Protein AF-A0A1Z5JWG6-F1 (afdb_monomer)

pLDDT: mean 73.1, std 19.39, range [31.33, 93.94]

Organism: Fistulifera solaris (NCBI:txid1519565)

Radius of gyration: 21.7 Å; Cα contacts (8 Å, |Δi|>4): 160; chains: 1; bounding box: 60×35×70 Å

Mean predicted aligned error: 13.56 Å

Solvent-accessible surface area (backbone atoms only — not comparable to full-atom values): 10506 Å² total; per-residue (Å²): 142,74,84,69,61,66,58,52,56,52,48,54,54,50,50,56,56,52,70,72,65,72,78,81,81,77,85,81,80,89,82,82,93,70,91,79,71,72,67,63,66,58,49,54,52,52,50,54,51,52,50,45,50,50,48,14,51,53,57,28,52,52,35,50,50,53,28,51,50,42,39,51,49,24,52,50,46,28,71,69,43,78,43,83,84,45,49,61,55,38,52,66,23,53,53,42,28,45,44,26,56,72,49,18,28,61,24,22,58,56,77,40,72,73,45,23,46,52,13,36,52,48,44,25,52,46,18,48,53,48,26,51,54,23,51,53,59,64,67,40,93,75,64,86,40,75,56,67,61,37,51,51,50,26,53,52,21,49,51,47,26,54,52,35,48,43,56,33,44,77,72,63,71,40,81,74,86,76,73,82,80,76,80,71,82,85,129

Secondary structure (DSSP, 8-state):
--TTHHHHHHHHHHHHHHHHT--PPPPPPP------S-HHHHHHHHHHHHHHHHHHHHHHHHHHHHHHHHHHHHHHHHHHS-STTTGGGHHHHHHHHIIIIIIIHHHHTSS-HHHHHHHHHHHHHHHHHHHHHHHHHHH-S--SS-HHHHHHHHHHHHHHHHHHHHHHHHTTSSPPPPPP---PPP-

Foldseek 3Di:
DPPPPVVVVVVVVVVLVVVVPPPDDDDDDDDDDDDDDPPPVVVVVVVLLVVLQVQLVVLLSLLQVLLCLQQVLLVVLCVLPPDPVSNVSNVLSVVSNCLSPVPLNCQSNVSDPVSNLVSLVSQLVSLVVQLVVLVVQLPDPDRSGDNVSSVVSNVSSVVSNVSSVCCCDVSVVDDDPDDPDPPDDDD

Nearest PDB structures (foldseek):
  4etr-assembly1_A  TM=4.064E-01  e=8.593E-01  Pseudomonas aeruginosa PAO1

Structure (mmCIF, N/CA/C/O backbone):
data_AF-A0A1Z5JWG6-F1
#
_entry.id   AF-A0A1Z5JWG6-F1
#
loop_
_atom_site.group_PDB
_atom_site.id
_atom_site.type_symbol
_atom_site.label_atom_id
_atom_site.label_alt_id
_atom_site.label_comp_id
_atom_site.label_asym_id
_atom_site.label_entity_id
_atom_site.label_seq_id
_atom_site.pdbx_PDB_ins_code
_atom_site.Cartn_x
_atom_site.Cartn_y
_atom_site.Cartn_z
_atom_site.occupancy
_atom_site.B_iso_or_equiv
_atom_site.auth_seq_id
_atom_site.auth_comp_id
_atom_site.auth_asym_id
_atom_site.auth_atom_id
_atom_site.pdbx_PDB_model_num
ATOM 1 N N . MET A 1 1 ? -6.276 19.813 28.507 1.00 41.97 1 MET A N 1
ATOM 2 C CA . MET A 1 1 ? -5.413 18.712 28.018 1.00 41.97 1 MET A CA 1
ATOM 3 C C . MET A 1 1 ? -5.282 18.669 26.479 1.00 41.97 1 MET A C 1
ATOM 5 O O . MET A 1 1 ? -4.999 17.616 25.936 1.00 41.97 1 MET A O 1
ATOM 9 N N . VAL A 1 2 ? -5.440 19.795 25.758 1.00 36.28 2 VAL A N 1
ATOM 10 C CA . VAL A 1 2 ? -5.550 19.822 24.273 1.00 36.28 2 VAL A CA 1
ATOM 11 C C . VAL A 1 2 ? -4.318 20.440 23.577 1.00 36.28 2 VAL A C 1
ATOM 13 O O . VAL A 1 2 ? -4.146 20.299 22.375 1.00 36.28 2 VAL A O 1
ATOM 16 N N . LYS A 1 3 ? -3.398 21.077 24.318 1.00 31.33 3 LYS A N 1
ATOM 17 C CA . LYS A 1 3 ? -2.262 21.826 23.739 1.00 31.33 3 LYS A CA 1
ATOM 18 C C . LYS A 1 3 ? -1.046 20.987 23.309 1.00 31.33 3 LYS A C 1
ATOM 20 O O . LYS A 1 3 ? -0.206 21.515 22.594 1.00 31.33 3 LYS A O 1
ATOM 25 N N . ASN A 1 4 ? -0.957 19.709 23.688 1.00 36.81 4 ASN A N 1
ATOM 26 C CA . ASN A 1 4 ? 0.226 18.876 23.401 1.00 36.81 4 ASN A CA 1
ATOM 27 C C . ASN A 1 4 ? 0.077 17.970 22.162 1.00 36.81 4 ASN A C 1
ATOM 29 O O . ASN A 1 4 ? 1.051 17.352 21.744 1.00 36.81 4 ASN A O 1
ATOM 33 N N . TYR A 1 5 ? -1.116 17.888 21.564 1.00 38.22 5 TYR A N 1
ATOM 34 C CA . TYR A 1 5 ? -1.401 16.957 20.463 1.00 38.22 5 TYR A CA 1
ATOM 35 C C . TYR A 1 5 ? -0.945 17.477 19.093 1.00 38.22 5 TYR A C 1
ATOM 37 O O . TYR A 1 5 ? -0.465 16.708 18.265 1.00 38.22 5 TYR A O 1
ATOM 45 N N . THR A 1 6 ? -1.023 18.787 18.861 1.00 38.44 6 THR A N 1
ATOM 46 C CA . THR A 1 6 ? -0.663 19.399 17.572 1.00 38.44 6 THR A CA 1
ATOM 47 C C . THR A 1 6 ? 0.847 19.380 17.320 1.00 38.44 6 THR A C 1
ATOM 49 O O . THR A 1 6 ? 1.291 19.236 16.183 1.00 38.44 6 THR A O 1
ATOM 52 N N . THR A 1 7 ? 1.648 19.464 18.385 1.00 36.06 7 THR A N 1
ATOM 53 C CA . THR A 1 7 ? 3.116 19.496 18.309 1.00 36.06 7 THR A CA 1
ATOM 54 C C . THR A 1 7 ? 3.704 18.142 17.907 1.00 36.06 7 THR A C 1
ATOM 56 O O . THR A 1 7 ? 4.677 18.094 17.161 1.00 36.06 7 THR A O 1
ATOM 59 N N . SER A 1 8 ? 3.083 17.037 18.335 1.00 43.72 8 SER A N 1
ATOM 60 C CA . SER A 1 8 ? 3.569 15.681 18.050 1.00 43.72 8 SER A CA 1
ATOM 61 C C . SER A 1 8 ? 3.318 15.266 16.594 1.00 43.72 8 SER A C 1
ATOM 63 O O . SER A 1 8 ? 4.195 14.682 15.962 1.00 43.72 8 SER A O 1
ATOM 65 N N . VAL A 1 9 ? 2.180 15.664 16.012 1.00 43.75 9 VAL A N 1
ATOM 66 C CA . VAL A 1 9 ? 1.874 15.422 14.589 1.00 43.75 9 VAL A CA 1
ATOM 67 C C . VAL A 1 9 ? 2.801 16.236 13.679 1.00 43.75 9 VAL A C 1
ATOM 69 O O . VAL A 1 9 ? 3.338 15.702 12.711 1.00 43.75 9 VAL A O 1
ATOM 72 N N . ALA A 1 10 ? 3.067 17.500 14.026 1.00 37.16 10 ALA A N 1
ATOM 73 C CA . ALA A 1 10 ? 4.014 18.340 13.293 1.00 37.16 10 ALA A CA 1
ATOM 74 C C . ALA A 1 10 ? 5.462 17.820 13.383 1.00 37.16 10 ALA A C 1
ATOM 76 O O . ALA A 1 10 ? 6.198 17.895 12.402 1.00 37.16 10 ALA A O 1
ATOM 77 N N . GLN A 1 11 ? 5.867 17.240 14.521 1.00 37.34 11 GLN A N 1
ATOM 78 C CA . GLN A 1 11 ? 7.184 16.611 14.675 1.00 37.34 11 GLN A CA 1
ATOM 79 C C . GLN A 1 11 ? 7.322 15.312 13.873 1.00 37.34 11 GLN A C 1
ATOM 81 O O . GLN A 1 11 ? 8.377 15.091 13.288 1.00 37.34 11 GLN A O 1
ATOM 86 N N . CYS A 1 12 ? 6.275 14.486 13.772 1.00 39.34 12 CYS A N 1
ATOM 87 C CA . CYS A 1 12 ? 6.305 13.281 12.936 1.00 39.34 12 CYS A CA 1
ATOM 88 C C . CYS A 1 12 ? 6.352 13.612 11.436 1.00 39.34 12 CYS A C 1
ATOM 90 O O . CYS A 1 12 ? 7.112 12.988 10.699 1.00 39.34 12 CYS A O 1
ATOM 92 N N . ILE A 1 13 ? 5.607 14.630 10.988 1.00 46.31 13 ILE A N 1
ATOM 93 C CA . ILE A 1 13 ? 5.661 15.124 9.600 1.00 46.31 13 ILE A CA 1
ATOM 94 C C . ILE A 1 13 ? 7.021 15.779 9.311 1.00 46.31 13 ILE A C 1
ATOM 96 O O . ILE A 1 13 ? 7.615 15.536 8.262 1.00 46.31 13 ILE A O 1
ATOM 100 N N . GLY A 1 14 ? 7.557 16.554 10.259 1.00 35.25 14 GLY A N 1
ATOM 101 C CA . GLY A 1 14 ? 8.893 17.148 10.164 1.00 35.25 14 GLY A CA 1
ATOM 102 C C . GLY A 1 14 ? 10.014 16.105 10.114 1.00 35.25 14 GLY A C 1
ATOM 103 O O . GLY A 1 14 ? 10.971 16.277 9.366 1.00 35.25 14 GLY A O 1
ATOM 104 N N . PHE A 1 15 ? 9.877 14.993 10.841 1.00 40.38 15 PHE A N 1
ATOM 105 C CA . PHE A 1 15 ? 10.819 13.872 10.788 1.00 40.38 15 PHE A CA 1
ATOM 106 C C . PHE A 1 15 ? 10.720 13.093 9.466 1.00 40.38 15 PHE A C 1
ATOM 108 O O . PHE A 1 15 ? 11.748 12.701 8.914 1.00 40.38 15 PHE A O 1
ATOM 115 N N . LEU A 1 16 ? 9.511 12.948 8.906 1.00 40.38 16 LEU A N 1
ATOM 116 C CA . LEU A 1 16 ? 9.302 12.388 7.564 1.00 40.38 16 LEU A CA 1
ATOM 117 C C . LEU A 1 16 ? 9.963 13.253 6.474 1.00 40.38 16 LEU A C 1
ATOM 119 O O . LEU A 1 16 ? 10.623 12.720 5.589 1.00 40.38 16 LEU A O 1
ATOM 123 N N . LEU A 1 17 ? 9.848 14.582 6.567 1.00 38.50 17 LEU A N 1
ATOM 124 C CA . LEU A 1 17 ? 10.500 15.528 5.646 1.00 38.50 17 LEU A CA 1
ATOM 125 C C . LEU A 1 17 ? 12.031 15.566 5.811 1.00 38.50 17 LEU A C 1
ATOM 127 O O . LEU A 1 17 ? 12.760 15.754 4.834 1.00 38.50 17 LEU A O 1
ATOM 131 N N . PHE A 1 18 ? 12.535 15.357 7.031 1.00 33.38 18 PHE A N 1
ATOM 132 C CA . PHE A 1 18 ? 13.971 15.306 7.317 1.00 33.38 18 PHE A CA 1
ATOM 133 C C . PHE A 1 18 ? 14.639 14.031 6.775 1.00 33.38 18 PHE A C 1
ATOM 135 O O . PHE A 1 18 ? 15.738 14.105 6.227 1.00 33.38 18 PHE A O 1
ATOM 142 N N . LEU A 1 19 ? 13.967 12.875 6.842 1.00 36.12 19 LEU A N 1
ATOM 143 C CA . LEU A 1 19 ? 14.469 11.617 6.265 1.00 36.12 19 LEU A CA 1
ATOM 144 C C . LEU A 1 19 ? 14.577 11.663 4.731 1.00 36.12 19 LEU A C 1
ATOM 146 O O . LEU A 1 19 ? 15.493 11.065 4.174 1.00 36.12 19 LEU A O 1
ATOM 150 N N . VAL A 1 20 ? 13.719 12.438 4.058 1.00 44.25 20 VAL A N 1
ATOM 151 C CA . VAL A 1 20 ? 13.752 12.637 2.595 1.00 44.25 20 VAL A CA 1
ATOM 152 C C . VAL A 1 20 ? 14.920 13.539 2.145 1.00 44.25 20 VAL A C 1
ATOM 154 O O . VAL A 1 20 ? 15.349 13.462 0.998 1.00 44.25 20 VAL A O 1
ATOM 157 N N . SER A 1 21 ? 15.501 14.355 3.036 1.00 33.59 21 SER A N 1
ATOM 158 C CA . SER A 1 21 ? 16.467 15.409 2.659 1.00 33.59 21 SER A CA 1
ATOM 159 C C . SER A 1 21 ? 17.957 15.046 2.796 1.00 33.59 21 SER A C 1
ATOM 161 O O . SER A 1 21 ? 18.804 15.884 2.499 1.00 33.59 21 SER A O 1
ATOM 163 N N . THR A 1 22 ? 18.335 13.840 3.243 1.00 34.19 22 THR A N 1
ATOM 164 C CA . THR A 1 22 ? 19.744 13.540 3.610 1.00 34.19 22 THR A CA 1
ATOM 165 C C . THR A 1 22 ? 20.573 12.778 2.569 1.00 34.19 22 THR A C 1
ATOM 167 O O . THR A 1 22 ? 21.639 12.259 2.897 1.00 34.19 22 THR A O 1
ATOM 170 N N . HIS A 1 23 ? 20.177 12.731 1.295 1.00 37.59 23 HIS A N 1
ATOM 171 C CA . HIS A 1 23 ? 21.051 12.215 0.228 1.00 37.59 23 HIS A CA 1
ATOM 172 C C . HIS A 1 23 ? 21.585 13.353 -0.643 1.00 37.59 23 HIS A C 1
ATOM 174 O O . HIS A 1 23 ? 21.128 13.610 -1.753 1.00 37.59 23 HIS A O 1
ATOM 180 N N . SER A 1 24 ? 22.578 14.054 -0.088 1.00 35.75 24 SER A N 1
ATOM 181 C CA . SER A 1 24 ? 23.366 15.075 -0.775 1.00 35.75 24 SER A CA 1
ATOM 182 C C . SER A 1 24 ? 24.048 14.497 -2.015 1.00 35.75 24 SER A C 1
ATOM 184 O O . SER A 1 24 ? 24.915 13.627 -1.934 1.00 35.75 24 SER A O 1
ATOM 186 N N . PHE A 1 25 ? 23.657 15.028 -3.167 1.00 37.91 25 PHE A N 1
ATOM 187 C CA . PHE A 1 25 ? 24.220 14.752 -4.480 1.00 37.91 25 PHE A CA 1
ATOM 188 C C . PHE A 1 25 ? 25.633 15.353 -4.580 1.00 37.91 25 PHE A C 1
ATOM 190 O O . PHE A 1 25 ? 25.810 16.563 -4.434 1.00 37.91 25 PHE A O 1
ATOM 197 N N . ALA A 1 26 ? 26.649 14.528 -4.834 1.00 32.12 26 ALA A N 1
ATOM 198 C CA . ALA A 1 26 ? 27.986 15.006 -5.186 1.00 32.12 26 ALA A CA 1
ATOM 199 C C . ALA A 1 26 ? 28.089 15.149 -6.720 1.00 32.12 26 ALA A C 1
ATOM 201 O O . ALA A 1 26 ? 27.876 14.159 -7.426 1.00 32.12 26 ALA A O 1
ATOM 202 N N . PRO A 1 27 ? 28.427 16.328 -7.277 1.00 38.41 27 PRO A N 1
ATOM 203 C CA . PRO A 1 27 ? 28.597 16.477 -8.719 1.00 38.41 27 PRO A CA 1
ATOM 204 C C . PRO A 1 27 ? 29.901 15.799 -9.175 1.00 38.41 27 PRO A C 1
ATOM 206 O O . PRO A 1 27 ? 30.994 16.194 -8.767 1.00 38.41 27 PRO A O 1
ATOM 209 N N . ARG A 1 28 ? 29.810 14.777 -10.040 1.00 39.44 28 ARG A N 1
ATOM 210 C CA . ARG A 1 28 ? 30.987 14.211 -10.727 1.00 39.44 28 ARG A CA 1
ATOM 211 C C . ARG A 1 28 ? 31.473 15.191 -11.800 1.00 39.44 28 ARG A C 1
ATOM 213 O O . ARG A 1 28 ? 30.714 15.576 -12.685 1.00 39.44 28 ARG A O 1
ATOM 220 N N . GLN A 1 29 ? 32.745 15.579 -11.710 1.00 39.88 29 GLN A N 1
ATOM 221 C CA . GLN A 1 29 ? 33.432 16.419 -12.694 1.00 39.88 29 GLN A CA 1
ATOM 222 C C . GLN A 1 29 ? 33.559 15.728 -14.067 1.00 39.88 29 GLN A C 1
ATOM 224 O O . GLN A 1 29 ? 33.632 14.497 -14.127 1.00 39.88 29 GLN A O 1
ATOM 229 N N . PRO A 1 30 ? 33.644 16.494 -15.172 1.00 56.03 30 PRO A N 1
ATOM 230 C CA . PRO A 1 30 ? 33.798 15.935 -16.505 1.00 56.03 30 PRO A CA 1
ATOM 231 C C . PRO A 1 30 ? 35.280 15.706 -16.814 1.00 56.03 30 PRO A C 1
ATOM 233 O O . PRO A 1 30 ? 36.084 16.622 -16.659 1.00 56.03 30 PRO A O 1
ATOM 236 N N . MET A 1 31 ? 35.657 14.534 -17.337 1.00 37.50 31 MET A N 1
ATOM 237 C CA . MET A 1 31 ? 36.883 14.457 -18.134 1.00 37.50 31 MET A CA 1
ATOM 238 C C . MET A 1 31 ? 36.879 13.378 -19.223 1.00 37.50 31 MET A C 1
ATOM 240 O O . MET A 1 31 ? 36.714 12.190 -18.972 1.00 37.50 31 MET A O 1
ATOM 244 N N . MET A 1 32 ? 37.178 13.899 -20.415 1.00 36.66 32 MET A N 1
ATOM 245 C CA . MET A 1 32 ? 37.834 13.339 -21.599 1.00 36.66 32 MET A CA 1
ATOM 246 C C . MET A 1 32 ? 37.129 12.271 -22.449 1.00 36.66 32 MET A C 1
ATOM 248 O O . MET A 1 32 ? 37.005 11.096 -22.120 1.00 36.66 32 MET A O 1
ATOM 252 N N . LEU A 1 33 ? 36.789 12.752 -23.646 1.00 43.88 33 LEU A N 1
ATOM 253 C CA . LEU A 1 33 ? 36.289 12.073 -24.830 1.00 43.88 33 LEU A CA 1
ATOM 254 C C . LEU A 1 33 ? 37.279 11.004 -25.328 1.00 43.88 33 LEU A C 1
ATOM 256 O O . LEU A 1 33 ? 38.406 11.322 -25.712 1.00 43.88 33 LEU A O 1
ATOM 260 N N . LYS A 1 34 ? 36.832 9.746 -25.397 1.00 47.16 34 LYS A N 1
ATOM 261 C CA . LYS A 1 34 ? 37.480 8.695 -26.192 1.00 47.16 34 LYS A CA 1
ATOM 262 C C . LYS A 1 34 ? 36.432 8.049 -27.101 1.00 47.16 34 LYS A C 1
ATOM 264 O O . LYS A 1 34 ? 35.303 7.830 -26.675 1.00 47.16 34 LYS A O 1
ATOM 269 N N . ALA A 1 35 ? 36.829 7.862 -28.360 1.00 49.69 35 ALA A N 1
ATOM 270 C CA . ALA A 1 35 ? 36.034 7.570 -29.558 1.00 49.69 35 ALA A CA 1
ATOM 271 C C . ALA A 1 35 ? 34.742 6.751 -29.348 1.00 49.69 35 ALA A C 1
ATOM 273 O O . ALA A 1 35 ? 34.759 5.672 -28.758 1.00 49.69 35 ALA A O 1
ATOM 274 N N . GLN A 1 36 ? 33.637 7.278 -29.883 1.00 46.84 36 GLN A N 1
ATOM 275 C CA . GLN A 1 36 ? 32.267 6.853 -29.602 1.00 46.84 36 GLN A CA 1
ATOM 276 C C . GLN A 1 36 ? 31.704 5.963 -30.736 1.00 46.84 36 GLN A C 1
ATOM 278 O O . GLN A 1 36 ? 31.701 6.402 -31.888 1.00 46.84 36 GLN A O 1
ATOM 283 N N . PRO A 1 37 ? 31.212 4.741 -30.446 1.00 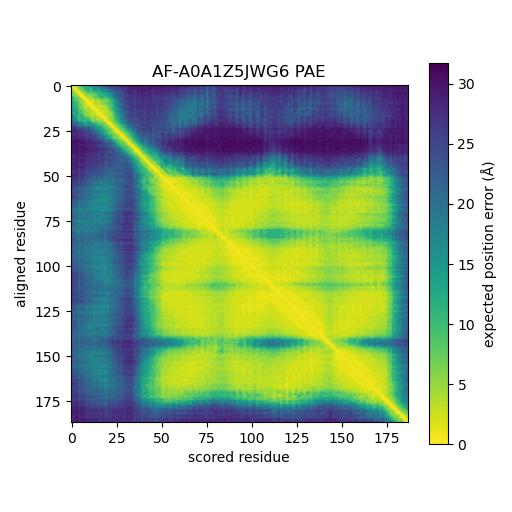50.91 37 PRO A N 1
ATOM 284 C CA . PRO A 1 37 ? 30.321 3.989 -31.343 1.00 50.91 37 PRO A CA 1
ATOM 285 C C . PRO 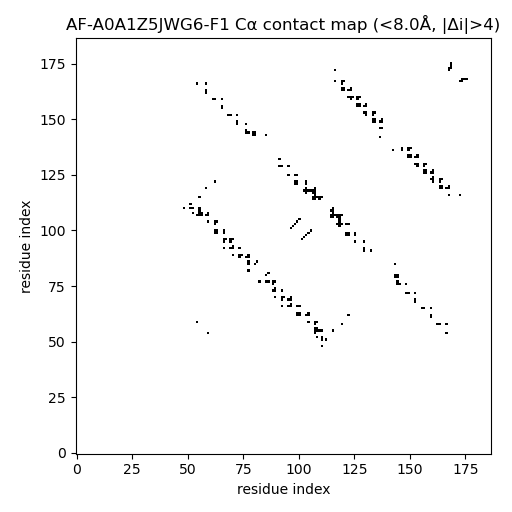A 1 37 ? 28.935 4.695 -31.417 1.00 50.91 37 PRO A C 1
ATOM 287 O O . PRO A 1 37 ? 28.744 5.691 -30.713 1.00 50.91 37 PRO A O 1
ATOM 290 N N . PRO A 1 38 ? 27.989 4.320 -32.312 1.00 47.03 38 PRO A N 1
ATOM 291 C CA . PRO A 1 38 ? 26.956 5.236 -32.815 1.00 47.03 38 PRO A CA 1
ATOM 292 C C . PRO A 1 38 ? 26.139 5.903 -31.697 1.00 47.03 38 PRO A C 1
ATOM 294 O O . PRO A 1 38 ? 25.408 5.271 -30.937 1.00 47.03 38 PRO A O 1
ATOM 297 N N . VAL A 1 39 ? 26.280 7.229 -31.630 1.00 54.88 39 VAL A N 1
ATOM 298 C CA . VAL A 1 39 ? 25.886 8.109 -30.517 1.00 54.88 39 VAL A CA 1
ATOM 299 C C . VAL A 1 39 ? 24.379 8.100 -30.229 1.00 54.88 39 VAL A C 1
ATOM 301 O O . VAL A 1 39 ? 23.973 8.435 -29.121 1.00 54.88 39 VAL A O 1
ATOM 304 N N . GLN A 1 40 ? 23.534 7.717 -31.189 1.00 51.97 40 GLN A N 1
ATOM 305 C CA . GLN A 1 40 ? 22.078 7.782 -31.026 1.00 51.97 40 GLN A CA 1
ATOM 306 C C . GLN A 1 40 ? 21.521 6.638 -30.177 1.00 51.97 40 GLN A C 1
ATOM 308 O O . GLN A 1 40 ? 20.791 6.897 -29.228 1.00 51.97 40 GLN A O 1
ATOM 313 N N . GLN A 1 41 ? 21.910 5.391 -30.439 1.00 48.62 41 GLN A N 1
ATOM 314 C CA . GLN A 1 41 ? 21.340 4.239 -29.732 1.00 48.62 41 GLN A CA 1
ATOM 315 C C . GLN A 1 41 ? 21.804 4.188 -28.271 1.00 48.62 41 GLN A C 1
ATOM 317 O O . GLN A 1 41 ? 21.026 3.903 -27.364 1.00 48.62 41 GLN A O 1
ATOM 322 N N . GLN A 1 42 ? 23.053 4.580 -28.016 1.00 48.69 42 GLN A N 1
ATOM 323 C CA . GLN A 1 42 ? 23.619 4.611 -26.670 1.00 48.69 42 GLN A CA 1
ATOM 324 C C . GLN A 1 42 ? 23.072 5.773 -25.825 1.00 48.69 42 GLN A C 1
ATOM 326 O O . GLN A 1 42 ? 22.921 5.620 -24.617 1.00 48.69 42 GLN A O 1
ATOM 331 N N . ARG A 1 43 ? 22.712 6.909 -26.446 1.00 50.59 43 ARG A N 1
ATOM 332 C CA . ARG A 1 43 ? 22.088 8.045 -25.748 1.00 50.59 43 ARG A CA 1
ATOM 333 C C . ARG A 1 43 ? 20.635 7.743 -25.372 1.00 50.59 43 ARG A C 1
ATOM 335 O O . ARG A 1 43 ? 20.259 8.021 -24.243 1.00 50.59 43 ARG A O 1
ATOM 342 N N . THR A 1 44 ? 19.855 7.112 -26.251 1.00 55.84 44 THR A N 1
ATOM 343 C CA . THR A 1 44 ? 18.466 6.720 -25.941 1.00 55.84 44 THR A CA 1
ATOM 344 C C . THR A 1 44 ? 18.403 5.664 -24.840 1.00 55.84 44 THR A C 1
ATOM 346 O O . THR A 1 44 ? 17.594 5.778 -23.928 1.00 55.84 44 THR A O 1
ATOM 349 N N . THR A 1 45 ? 19.299 4.673 -24.876 1.00 56.03 45 THR A N 1
ATOM 350 C CA . THR A 1 45 ? 19.339 3.617 -23.851 1.00 56.03 45 THR A CA 1
ATOM 351 C C . THR A 1 45 ? 19.821 4.162 -22.503 1.00 56.03 45 THR A C 1
ATOM 353 O O . THR A 1 45 ? 19.263 3.818 -21.470 1.00 56.03 45 THR A O 1
ATOM 356 N N . ALA A 1 46 ? 20.817 5.057 -22.496 1.00 56.44 46 ALA A N 1
ATOM 357 C CA . ALA A 1 46 ? 21.297 5.686 -21.264 1.00 56.44 46 ALA A CA 1
ATOM 358 C C . ALA A 1 46 ? 20.256 6.623 -20.626 1.00 56.44 46 ALA A C 1
ATOM 360 O O . ALA A 1 46 ? 20.150 6.654 -19.403 1.00 56.44 46 ALA A O 1
ATOM 361 N N . LEU A 1 47 ? 19.481 7.357 -21.435 1.00 60.91 47 LEU A N 1
ATOM 362 C CA . LEU A 1 47 ? 18.373 8.183 -20.943 1.00 60.91 47 LEU A CA 1
ATOM 363 C C . LEU A 1 47 ? 17.261 7.313 -20.341 1.00 60.91 47 LEU A C 1
ATOM 365 O O . LEU A 1 47 ? 16.885 7.548 -19.203 1.00 60.91 47 LEU A O 1
ATOM 369 N N . ALA A 1 48 ? 16.846 6.243 -21.028 1.00 59.78 48 ALA A N 1
ATOM 370 C CA . ALA A 1 48 ? 15.819 5.327 -20.523 1.00 59.78 48 ALA A CA 1
ATOM 371 C C . ALA A 1 48 ? 16.213 4.626 -19.206 1.00 59.78 48 ALA A C 1
ATOM 373 O O . ALA A 1 48 ? 15.376 4.443 -18.329 1.00 59.78 48 ALA A O 1
ATOM 374 N N . VAL A 1 49 ? 17.489 4.250 -19.046 1.00 60.28 49 VAL A N 1
ATOM 375 C CA . VAL A 1 49 ? 18.000 3.675 -17.786 1.00 60.28 49 VAL A CA 1
ATOM 376 C C . VAL A 1 49 ? 18.023 4.726 -16.671 1.00 60.28 49 VAL A C 1
ATOM 378 O O . VAL A 1 49 ? 17.651 4.425 -15.544 1.00 60.28 49 VAL A O 1
ATOM 381 N N . THR A 1 50 ? 18.400 5.970 -16.991 1.00 60.78 50 THR A N 1
ATOM 382 C CA . THR A 1 50 ? 18.392 7.073 -16.015 1.00 60.78 50 THR A CA 1
ATOM 383 C C . THR A 1 50 ? 16.971 7.388 -15.544 1.00 60.78 50 THR A C 1
ATOM 385 O O . THR A 1 50 ? 16.763 7.597 -14.351 1.00 60.78 50 THR A O 1
ATOM 388 N N . ASP A 1 51 ? 15.994 7.377 -16.452 1.00 73.25 51 ASP A N 1
ATOM 389 C CA . ASP A 1 51 ? 14.588 7.600 -16.111 1.00 73.25 51 ASP A CA 1
ATOM 390 C C . ASP A 1 51 ? 14.063 6.479 -15.204 1.00 73.25 51 ASP A C 1
ATOM 392 O O . ASP A 1 51 ? 13.461 6.760 -14.169 1.00 73.25 51 ASP A O 1
ATOM 396 N N . LEU A 1 52 ? 14.380 5.214 -15.508 1.00 74.94 52 LEU A N 1
ATOM 397 C CA . LEU A 1 52 ? 13.950 4.066 -14.703 1.00 74.94 52 LEU A CA 1
ATOM 398 C C . LEU A 1 52 ? 14.533 4.069 -13.282 1.00 74.94 52 LEU A C 1
ATOM 400 O O . LEU A 1 52 ? 13.824 3.737 -12.332 1.00 74.94 52 LEU A O 1
ATOM 404 N N . ASP A 1 53 ? 15.788 4.488 -13.121 1.00 78.50 53 ASP A N 1
ATOM 405 C CA . ASP A 1 53 ? 16.413 4.644 -11.804 1.00 78.50 53 ASP A CA 1
ATOM 406 C C . ASP A 1 53 ? 15.736 5.757 -10.987 1.00 78.50 53 ASP A C 1
ATOM 408 O O . ASP A 1 53 ? 15.511 5.606 -9.782 1.00 78.50 53 ASP A O 1
ATOM 412 N N . VAL A 1 54 ? 15.364 6.868 -11.633 1.00 78.19 54 VAL A N 1
ATOM 413 C CA . VAL A 1 54 ? 14.635 7.970 -10.985 1.00 78.19 54 VAL A CA 1
ATOM 414 C C . VAL A 1 54 ? 13.232 7.525 -10.573 1.00 78.19 54 VAL A C 1
ATOM 416 O O . VAL A 1 54 ? 12.839 7.754 -9.428 1.00 78.19 54 VAL A O 1
ATOM 419 N N . ILE A 1 55 ? 12.503 6.840 -11.456 1.00 76.44 55 ILE A N 1
ATOM 420 C CA . ILE A 1 55 ? 11.172 6.287 -11.166 1.00 76.44 55 ILE A CA 1
ATOM 421 C C . ILE A 1 55 ? 11.255 5.302 -10.003 1.00 76.44 55 ILE A C 1
ATOM 423 O O . ILE A 1 55 ? 10.492 5.413 -9.044 1.00 76.44 55 ILE A O 1
ATOM 427 N N . GLY A 1 56 ? 12.210 4.370 -10.052 1.00 80.94 56 GLY A N 1
ATOM 428 C CA . GLY A 1 56 ? 12.408 3.373 -9.006 1.00 80.94 56 GLY A CA 1
ATOM 429 C C . GLY A 1 56 ? 12.666 4.006 -7.639 1.00 80.94 56 GLY A C 1
ATOM 430 O O . GLY A 1 56 ? 12.110 3.566 -6.631 1.00 80.94 56 GLY A O 1
ATOM 431 N N . LEU A 1 57 ? 13.449 5.087 -7.597 1.00 82.38 57 LEU A N 1
ATOM 432 C CA . LEU A 1 57 ? 13.698 5.842 -6.371 1.00 82.38 57 LEU A CA 1
ATOM 433 C C . LEU A 1 57 ? 12.444 6.563 -5.861 1.00 82.38 57 LEU A C 1
ATOM 435 O O . LEU A 1 57 ? 12.090 6.395 -4.693 1.00 82.38 57 LEU A O 1
ATOM 439 N N . VAL A 1 58 ? 11.767 7.346 -6.707 1.00 84.25 58 VAL A N 1
ATOM 440 C CA . VAL A 1 58 ? 10.609 8.162 -6.297 1.00 84.25 58 VAL A CA 1
ATOM 441 C C . VAL A 1 58 ? 9.422 7.275 -5.925 1.00 84.25 58 VAL A C 1
ATOM 443 O O . VAL A 1 58 ? 8.912 7.363 -4.807 1.00 84.25 58 VAL A O 1
ATOM 446 N N . ALA A 1 59 ? 9.034 6.348 -6.802 1.00 84.56 59 ALA A N 1
ATOM 447 C CA . ALA A 1 59 ? 7.927 5.433 -6.544 1.00 84.56 59 ALA A CA 1
ATOM 448 C C . ALA A 1 59 ? 8.234 4.486 -5.375 1.00 84.56 59 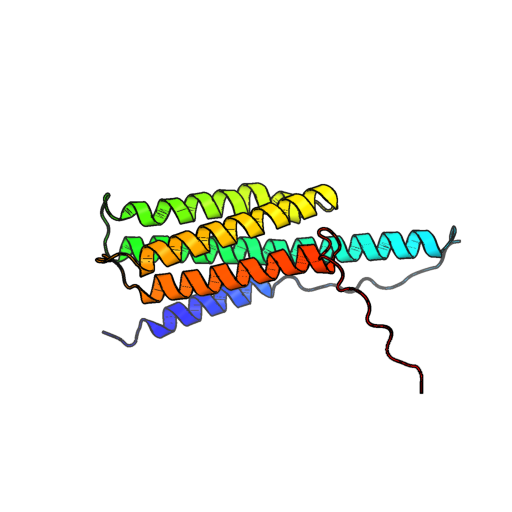ALA A C 1
ATOM 450 O O . ALA A 1 59 ? 7.346 4.157 -4.589 1.00 84.56 59 ALA A O 1
ATOM 451 N N . GLY A 1 60 ? 9.500 4.085 -5.205 1.00 83.81 60 GLY A N 1
ATOM 452 C CA . GLY A 1 60 ? 9.942 3.330 -4.038 1.00 83.81 60 GLY A CA 1
ATOM 453 C C . GLY A 1 60 ? 9.697 4.103 -2.740 1.00 83.81 60 GLY A C 1
ATOM 454 O O . GLY A 1 60 ? 9.076 3.573 -1.817 1.00 83.81 60 GLY A O 1
ATOM 455 N N . GLN A 1 61 ? 10.123 5.369 -2.673 1.00 85.19 61 GLN A N 1
ATOM 456 C CA . GLN A 1 61 ? 9.906 6.240 -1.510 1.00 85.19 61 GLN A CA 1
ATOM 457 C C . GLN A 1 61 ? 8.421 6.440 -1.194 1.00 85.19 61 GLN A C 1
ATOM 459 O O . GLN A 1 61 ? 8.027 6.356 -0.028 1.00 85.19 61 GLN A O 1
ATOM 464 N N . GLU A 1 62 ? 7.589 6.641 -2.213 1.00 86.81 62 GLU A N 1
ATOM 465 C CA . GLU A 1 62 ? 6.134 6.739 -2.064 1.00 86.81 62 GLU A CA 1
ATOM 466 C C . GLU A 1 62 ? 5.533 5.454 -1.483 1.00 86.81 62 GLU A C 1
ATOM 468 O O . GLU A 1 62 ? 4.676 5.516 -0.599 1.00 86.81 62 GLU A O 1
ATOM 473 N N . ASN A 1 63 ? 6.036 4.289 -1.901 1.00 87.31 63 ASN A N 1
ATOM 474 C CA . ASN A 1 63 ? 5.624 2.984 -1.384 1.00 87.31 63 ASN A CA 1
ATOM 475 C C . ASN A 1 63 ? 5.905 2.843 0.116 1.00 87.31 63 ASN A C 1
ATOM 477 O O . ASN A 1 63 ? 5.028 2.450 0.893 1.00 87.31 63 ASN A O 1
ATOM 481 N N . TYR A 1 64 ? 7.125 3.191 0.540 1.00 84.38 64 TYR A N 1
ATOM 482 C CA . TYR A 1 64 ? 7.504 3.176 1.953 1.00 84.38 64 TYR A CA 1
ATOM 483 C C . TYR A 1 64 ? 6.691 4.191 2.758 1.00 84.38 64 TYR A C 1
ATOM 485 O O . TYR A 1 64 ? 6.210 3.868 3.845 1.00 84.38 64 TYR A O 1
ATOM 493 N N . GLY A 1 65 ? 6.495 5.396 2.216 1.00 85.81 65 GLY A N 1
ATOM 494 C CA . GLY A 1 65 ? 5.688 6.442 2.837 1.00 85.81 65 GLY A CA 1
ATOM 495 C C . GLY A 1 65 ? 4.248 5.990 3.073 1.00 85.81 65 GLY A C 1
ATOM 496 O O . GLY A 1 65 ? 3.751 6.077 4.197 1.00 85.81 65 GLY A O 1
ATOM 497 N N . LEU A 1 66 ? 3.604 5.422 2.050 1.00 86.75 66 LEU A N 1
ATOM 498 C CA . LEU A 1 66 ? 2.252 4.875 2.153 1.00 86.75 66 LEU A CA 1
ATOM 499 C C . LEU A 1 66 ? 2.175 3.758 3.201 1.00 86.75 66 LEU A C 1
ATOM 501 O O . LEU A 1 66 ? 1.264 3.756 4.032 1.00 86.75 66 LEU A O 1
ATOM 505 N N . ALA A 1 67 ? 3.142 2.837 3.209 1.00 88.75 67 ALA A N 1
ATOM 506 C CA . ALA A 1 67 ? 3.186 1.738 4.168 1.00 88.75 67 ALA A CA 1
ATOM 507 C C . ALA A 1 67 ? 3.329 2.227 5.619 1.00 88.75 67 ALA A C 1
ATOM 509 O O . ALA A 1 67 ? 2.622 1.738 6.502 1.00 88.75 67 ALA A O 1
ATOM 510 N N . ILE A 1 68 ? 4.209 3.204 5.864 1.00 87.56 68 ILE A N 1
ATOM 511 C CA . ILE A 1 68 ? 4.419 3.801 7.190 1.00 87.56 68 ILE A CA 1
ATOM 512 C C . ILE A 1 68 ? 3.157 4.521 7.656 1.00 87.56 68 ILE A C 1
ATOM 514 O O . ILE A 1 68 ? 2.732 4.324 8.795 1.00 87.56 68 ILE A O 1
ATOM 518 N N . VAL A 1 69 ? 2.537 5.327 6.790 1.00 87.94 69 VAL A N 1
ATOM 519 C CA . VAL A 1 69 ? 1.311 6.056 7.136 1.00 87.94 69 VAL A CA 1
ATOM 520 C C . VAL A 1 69 ? 0.179 5.085 7.466 1.00 87.94 69 VAL A C 1
ATOM 522 O O . VAL A 1 69 ? -0.474 5.256 8.493 1.00 87.94 69 VAL A O 1
ATOM 525 N N . CYS A 1 70 ? -0.023 4.036 6.664 1.00 87.69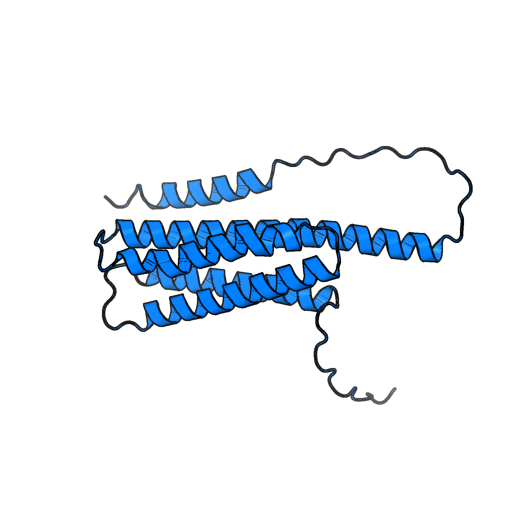 70 CYS A N 1
ATOM 526 C CA . CYS A 1 70 ? -1.075 3.047 6.917 1.00 87.69 70 CYS A CA 1
ATOM 527 C C . CYS A 1 70 ? -0.839 2.261 8.212 1.00 87.69 70 CYS A C 1
ATOM 529 O O . CYS A 1 70 ? -1.767 2.056 8.992 1.00 87.69 70 CYS A O 1
ATOM 531 N N . LEU A 1 71 ? 0.400 1.836 8.472 1.00 89.19 71 LEU A N 1
ATOM 532 C CA . LEU A 1 71 ? 0.722 1.116 9.700 1.00 89.19 71 LEU A CA 1
ATOM 533 C C . LEU A 1 71 ? 0.588 2.019 10.932 1.00 89.19 71 LEU A C 1
ATOM 535 O O . LEU A 1 71 ? 0.005 1.608 11.933 1.00 89.19 71 LEU A O 1
ATOM 539 N N . GLY A 1 72 ? 1.084 3.255 10.850 1.00 86.94 72 GLY A N 1
ATOM 540 C CA . GLY A 1 72 ? 0.958 4.250 11.912 1.00 86.94 72 GLY A CA 1
ATOM 541 C C . GLY A 1 72 ? -0.501 4.588 12.218 1.00 86.94 72 GLY A C 1
ATOM 542 O O . GLY A 1 72 ? -0.885 4.638 13.385 1.00 86.94 72 GLY A O 1
ATOM 543 N N . GLU A 1 73 ? -1.329 4.737 11.183 1.00 88.19 73 GLU A N 1
ATOM 544 C CA . GLU A 1 73 ? -2.775 4.936 11.310 1.00 88.19 73 GLU A CA 1
ATOM 545 C C . GLU A 1 73 ? -3.443 3.772 12.037 1.00 88.19 73 GLU A C 1
ATOM 547 O O . GLU A 1 73 ? -4.202 3.986 12.982 1.00 88.19 73 GLU A O 1
ATOM 552 N N . ALA A 1 74 ? -3.155 2.541 11.623 1.00 87.19 74 ALA A N 1
ATOM 553 C CA . ALA A 1 74 ? -3.794 1.369 12.195 1.00 87.19 74 ALA A CA 1
ATOM 554 C C . ALA A 1 74 ? -3.359 1.135 13.649 1.00 87.19 74 ALA A C 1
ATOM 556 O O . ALA A 1 74 ? -4.196 0.812 14.495 1.00 87.19 74 ALA A O 1
ATOM 557 N N . LEU A 1 75 ? -2.075 1.352 13.962 1.00 88.38 75 LEU A N 1
ATOM 558 C CA . LEU A 1 75 ? -1.551 1.306 15.330 1.00 88.38 75 LEU A CA 1
ATOM 559 C C . LEU A 1 75 ? -2.191 2.381 16.209 1.00 88.38 75 LEU A C 1
ATOM 561 O O . LEU A 1 75 ? -2.614 2.086 17.327 1.00 88.38 75 LEU A O 1
ATOM 565 N N . TRP A 1 76 ? -2.313 3.605 15.694 1.00 86.69 76 TRP A N 1
ATOM 566 C CA . TRP A 1 76 ? -3.004 4.688 16.385 1.00 86.69 76 TRP A CA 1
ATOM 567 C C . TRP A 1 76 ? -4.470 4.336 16.645 1.00 86.69 76 TRP A C 1
ATOM 569 O O . TRP A 1 76 ? -4.946 4.409 17.777 1.00 86.69 76 TRP A O 1
ATOM 579 N N . SER A 1 77 ? -5.182 3.885 15.613 1.00 84.69 77 SER A N 1
ATOM 580 C CA . SER A 1 77 ? -6.576 3.465 15.714 1.00 84.69 77 SER A CA 1
ATOM 581 C C . SER A 1 77 ? -6.757 2.337 16.727 1.00 84.69 77 SER A C 1
ATOM 583 O O . SER A 1 77 ? -7.714 2.378 17.499 1.00 84.69 77 SER A O 1
ATOM 585 N N . PHE A 1 78 ? -5.839 1.367 16.777 1.00 87.19 78 PHE A N 1
ATOM 586 C CA . PHE A 1 78 ? -5.842 0.309 17.785 1.00 87.19 78 PHE A CA 1
ATOM 587 C C . PHE A 1 78 ? -5.622 0.851 19.203 1.00 87.19 78 PHE A C 1
ATOM 589 O O . PHE A 1 78 ? -6.367 0.485 20.111 1.00 87.19 78 PHE A O 1
ATOM 596 N N . ALA A 1 79 ? -4.653 1.751 19.391 1.00 87.75 79 ALA A N 1
ATOM 597 C CA . ALA A 1 79 ? -4.326 2.338 20.691 1.00 87.75 79 ALA A CA 1
ATOM 598 C C . ALA A 1 79 ? -5.488 3.135 21.310 1.00 87.75 79 ALA A C 1
ATOM 600 O O . ALA A 1 79 ? -5.590 3.212 22.532 1.00 87.75 79 ALA A O 1
ATOM 601 N N . GLN A 1 80 ? -6.394 3.673 20.487 1.00 85.31 80 GLN A N 1
ATOM 602 C CA . GLN A 1 80 ? -7.594 4.371 20.962 1.00 85.31 80 GLN A CA 1
ATOM 603 C C . GLN A 1 80 ? -8.652 3.429 21.565 1.00 85.31 80 GLN A C 1
ATOM 605 O O . GLN A 1 80 ? -9.459 3.872 22.378 1.00 85.31 80 GLN A O 1
ATOM 610 N N . ALA A 1 81 ? -8.665 2.146 21.186 1.00 84.50 81 ALA A N 1
ATOM 611 C CA . ALA A 1 81 ? -9.619 1.156 21.696 1.00 84.50 81 ALA A CA 1
ATOM 612 C C . ALA A 1 81 ? -9.020 -0.272 21.711 1.00 84.50 81 ALA A C 1
ATOM 614 O O . ALA A 1 81 ? -9.486 -1.157 20.981 1.00 84.50 81 ALA A O 1
ATOM 615 N N . PRO A 1 82 ? -7.979 -0.530 22.525 1.00 85.56 82 PRO A N 1
ATOM 616 C CA . PRO A 1 82 ? -7.205 -1.765 22.454 1.00 85.56 82 PRO A CA 1
ATOM 617 C C . PRO A 1 82 ? -8.044 -2.968 22.897 1.00 85.56 82 PRO A C 1
ATOM 619 O O . PRO A 1 82 ? -8.419 -3.111 24.058 1.00 85.56 82 PRO A O 1
ATOM 622 N N . SER A 1 83 ? -8.353 -3.850 21.949 1.00 85.56 83 SER A N 1
ATOM 623 C CA . SER A 1 83 ? -9.096 -5.094 22.176 1.00 85.56 83 SER A CA 1
ATOM 624 C C . SER A 1 83 ? -8.877 -6.064 21.014 1.00 85.56 83 SER A C 1
ATOM 626 O O . SER A 1 83 ? -8.606 -5.641 19.891 1.00 85.56 83 SER A O 1
ATOM 628 N N . LEU A 1 84 ? -9.026 -7.373 21.245 1.00 83.31 84 LEU A N 1
ATOM 629 C CA . LEU A 1 84 ? -8.898 -8.373 20.172 1.00 83.31 84 LEU A CA 1
ATOM 630 C C . LEU A 1 84 ? -9.950 -8.188 19.066 1.00 83.31 84 LEU A C 1
ATOM 632 O O . LEU A 1 84 ? -9.684 -8.474 17.901 1.00 83.31 84 LEU A O 1
ATOM 636 N N . SER A 1 85 ? -11.134 -7.676 19.410 1.00 82.62 85 SER A N 1
ATOM 637 C CA . SER A 1 85 ? -12.172 -7.335 18.434 1.00 82.62 85 SER A CA 1
ATOM 638 C C . SER A 1 85 ? -11.760 -6.163 17.540 1.00 82.62 85 SER A C 1
ATOM 640 O O . SER A 1 85 ? -12.057 -6.189 16.345 1.00 82.62 85 SER A O 1
ATOM 642 N N . HIS A 1 86 ? -11.047 -5.178 18.092 1.00 80.69 86 HIS A N 1
ATOM 643 C CA . HIS A 1 86 ? -10.573 -3.997 17.369 1.00 80.69 86 HIS A CA 1
ATOM 644 C C . HIS A 1 86 ? -9.230 -4.204 16.659 1.00 80.69 86 HIS A C 1
ATOM 646 O O . HIS A 1 86 ? -8.969 -3.553 15.655 1.00 80.69 86 HIS A O 1
ATOM 652 N N . ALA A 1 87 ? -8.409 -5.171 17.081 1.00 84.50 87 ALA A N 1
ATOM 653 C CA . ALA A 1 87 ? -7.135 -5.521 16.434 1.00 84.50 87 ALA A CA 1
ATOM 654 C C . ALA A 1 87 ? -7.268 -5.844 14.931 1.00 84.50 87 ALA A C 1
ATOM 656 O O . ALA A 1 87 ? -6.296 -5.753 14.185 1.00 84.50 87 ALA A O 1
ATOM 657 N N . LYS A 1 88 ? -8.480 -6.156 14.458 1.00 85.31 88 LYS A N 1
ATOM 658 C CA . LYS A 1 88 ? -8.805 -6.345 13.037 1.00 85.31 88 LYS A CA 1
ATOM 659 C C . LYS A 1 88 ? -8.420 -5.151 12.157 1.00 85.31 88 LYS A C 1
ATOM 661 O O . LYS A 1 88 ? -8.149 -5.360 10.980 1.00 85.31 88 LYS A O 1
ATOM 666 N N . VAL A 1 89 ? -8.345 -3.932 12.706 1.00 83.88 89 VAL A N 1
ATOM 667 C CA . VAL A 1 89 ? -7.875 -2.746 11.961 1.00 83.88 89 VAL A CA 1
ATOM 668 C C . VAL A 1 89 ? -6.409 -2.857 11.531 1.00 83.88 89 VAL A C 1
ATOM 670 O O . VAL A 1 89 ? -6.022 -2.245 10.543 1.00 83.88 89 VAL A O 1
ATOM 673 N N . LEU A 1 90 ? -5.607 -3.677 12.223 1.00 86.75 90 LEU A N 1
ATOM 674 C CA . LEU A 1 90 ? -4.196 -3.906 11.902 1.00 86.75 90 LEU A CA 1
ATOM 675 C C . LEU A 1 90 ? -4.013 -4.832 10.698 1.00 86.75 90 LEU A C 1
ATOM 677 O O . LEU A 1 90 ? -3.003 -4.735 10.014 1.00 86.75 90 LEU A O 1
ATOM 681 N N . VAL A 1 91 ? -4.972 -5.720 10.419 1.00 89.44 91 VAL A N 1
ATOM 682 C CA . VAL A 1 91 ? -4.863 -6.719 9.344 1.00 89.44 91 VAL A CA 1
ATOM 683 C C . VAL A 1 91 ? -4.636 -6.077 7.970 1.00 89.44 91 VAL A C 1
ATOM 685 O O . VAL A 1 91 ? -3.625 -6.405 7.347 1.00 89.44 91 VAL A O 1
ATOM 688 N N . PRO A 1 92 ? -5.495 -5.158 7.479 1.00 87.94 92 PRO A N 1
ATOM 689 C CA . PRO A 1 92 ? -5.269 -4.529 6.179 1.00 87.94 92 PRO A CA 1
ATOM 690 C C . PRO A 1 92 ? -3.961 -3.732 6.144 1.00 87.94 92 PRO A C 1
ATOM 692 O O . PRO A 1 92 ? -3.270 -3.763 5.131 1.00 87.94 92 PRO A O 1
ATOM 695 N N . ALA A 1 93 ? -3.577 -3.085 7.250 1.00 89.81 93 ALA A N 1
ATOM 696 C CA . ALA A 1 93 ? -2.332 -2.329 7.327 1.00 89.81 93 ALA A CA 1
ATOM 697 C C . ALA A 1 93 ? -1.094 -3.231 7.255 1.00 89.81 93 ALA A C 1
ATOM 699 O O . ALA A 1 93 ? -0.207 -2.968 6.456 1.00 89.81 93 ALA A O 1
ATOM 700 N N . VAL A 1 94 ? -1.047 -4.328 8.014 1.00 91.56 94 VAL A N 1
ATOM 701 C CA . VAL A 1 94 ? 0.076 -5.281 7.996 1.00 91.56 94 VAL A CA 1
ATOM 702 C C . VAL A 1 94 ? 0.205 -5.956 6.633 1.00 91.56 94 VAL A C 1
ATOM 704 O O . VAL A 1 94 ? 1.312 -6.063 6.108 1.00 91.56 94 VAL A O 1
ATOM 707 N N . VAL A 1 95 ? -0.914 -6.380 6.036 1.00 93.69 95 VAL A N 1
ATOM 708 C CA . VAL A 1 95 ? -0.914 -6.979 4.693 1.00 93.69 95 VAL A CA 1
ATOM 709 C C . VAL A 1 95 ? -0.417 -5.969 3.661 1.00 93.69 95 VAL A C 1
ATOM 711 O O . VAL A 1 95 ? 0.461 -6.297 2.864 1.00 93.69 95 VAL A O 1
ATOM 714 N N . ALA A 1 96 ? -0.915 -4.731 3.700 1.00 91.75 96 ALA A N 1
ATOM 715 C CA . ALA A 1 96 ? -0.462 -3.686 2.795 1.00 91.75 96 ALA A CA 1
ATOM 716 C C . ALA A 1 96 ? 1.019 -3.356 2.997 1.00 91.75 96 ALA A C 1
ATOM 718 O O . ALA A 1 96 ? 1.754 -3.311 2.021 1.00 91.75 96 ALA A O 1
ATOM 719 N N . THR A 1 97 ? 1.495 -3.202 4.235 1.00 91.88 97 THR A N 1
ATOM 720 C CA . THR A 1 97 ? 2.920 -2.993 4.519 1.00 91.88 97 THR A CA 1
ATOM 721 C C . THR A 1 97 ? 3.762 -4.136 3.962 1.00 91.88 97 THR A C 1
ATOM 723 O O . THR A 1 97 ? 4.750 -3.876 3.285 1.00 91.88 97 THR A O 1
ATOM 726 N N . GLY A 1 98 ? 3.365 -5.392 4.180 1.00 92.06 98 GLY A N 1
ATOM 727 C CA . GLY A 1 98 ? 4.076 -6.551 3.641 1.00 92.06 98 GLY A CA 1
ATOM 728 C C . GLY A 1 98 ? 4.150 -6.544 2.112 1.00 92.06 98 GLY A C 1
ATOM 729 O O . GLY A 1 98 ? 5.206 -6.820 1.550 1.00 92.06 98 GLY A O 1
ATOM 730 N N . LEU A 1 99 ? 3.064 -6.169 1.435 1.00 93.94 99 LEU A N 1
ATOM 731 C CA . LEU A 1 99 ? 3.024 -6.107 -0.026 1.00 93.94 99 LEU A CA 1
ATOM 732 C C . LEU A 1 99 ? 3.779 -4.899 -0.593 1.00 93.94 99 LEU A C 1
ATOM 734 O O . LEU A 1 99 ? 4.512 -5.059 -1.562 1.00 93.94 99 LEU A O 1
ATOM 738 N N . LEU A 1 100 ? 3.643 -3.712 0.001 1.00 92.38 100 LEU A N 1
ATOM 739 C CA . LEU A 1 100 ? 4.316 -2.490 -0.456 1.00 92.38 100 LEU A CA 1
ATOM 740 C C . LEU A 1 100 ? 5.825 -2.571 -0.192 1.00 92.38 100 LEU A C 1
ATOM 742 O O . LEU A 1 100 ? 6.629 -2.308 -1.076 1.00 92.38 100 LEU A O 1
ATOM 746 N N . VAL A 1 101 ? 6.229 -2.996 1.004 1.00 91.69 101 VAL A N 1
ATOM 747 C CA . VAL A 1 101 ? 7.643 -3.025 1.406 1.00 91.69 101 VAL A CA 1
ATOM 748 C C . VAL A 1 101 ? 8.333 -4.319 0.996 1.00 91.69 101 VAL A C 1
ATOM 750 O O . VAL A 1 101 ? 9.452 -4.284 0.502 1.00 91.69 101 VAL A O 1
ATOM 753 N N . GLY A 1 102 ? 7.697 -5.467 1.220 1.00 89.12 102 GLY A N 1
ATOM 754 C CA . GLY A 1 102 ? 8.336 -6.773 1.047 1.00 89.12 102 GLY A CA 1
ATOM 755 C C . GLY A 1 102 ? 8.278 -7.326 -0.375 1.00 89.12 102 GLY A C 1
ATOM 756 O O . GLY A 1 102 ? 9.135 -8.127 -0.736 1.00 89.12 102 GLY A O 1
ATOM 757 N N . ALA A 1 103 ? 7.292 -6.914 -1.177 1.00 93.06 103 ALA A N 1
ATOM 758 C CA . ALA A 1 103 ? 7.122 -7.402 -2.545 1.00 93.06 103 ALA A CA 1
ATOM 759 C C . ALA A 1 103 ? 7.314 -6.283 -3.575 1.00 93.06 103 ALA A C 1
ATOM 761 O O . ALA A 1 103 ? 8.272 -6.300 -4.339 1.00 93.06 103 ALA A O 1
ATOM 762 N N . SER A 1 104 ? 6.440 -5.279 -3.564 1.00 92.31 104 SER A N 1
ATOM 763 C CA . SER A 1 104 ? 6.426 -4.196 -4.547 1.00 92.31 104 SER A CA 1
ATOM 764 C C . SER A 1 104 ? 7.695 -3.336 -4.496 1.00 92.31 104 SER A C 1
ATOM 766 O O . SER A 1 104 ? 8.270 -3.057 -5.541 1.00 92.31 104 SER A O 1
ATOM 768 N N . GLY A 1 105 ? 8.185 -2.974 -3.306 1.00 89.56 105 GLY A N 1
ATOM 769 C CA . GLY A 1 105 ? 9.384 -2.147 -3.122 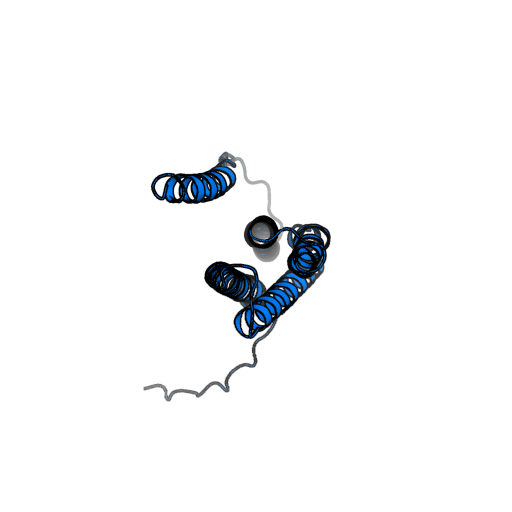1.00 89.56 105 GLY A CA 1
ATOM 770 C C . GLY A 1 105 ? 10.620 -2.685 -3.856 1.00 89.56 105 GLY A C 1
ATOM 771 O O . GLY A 1 105 ? 11.113 -1.999 -4.749 1.00 89.56 105 GLY A O 1
ATOM 772 N N . PRO A 1 106 ? 11.084 -3.918 -3.563 1.00 91.25 106 PRO A N 1
ATOM 773 C CA . PRO A 1 106 ? 12.209 -4.536 -4.265 1.00 91.25 106 PRO A CA 1
ATOM 774 C C . PRO A 1 106 ? 12.018 -4.619 -5.782 1.00 91.25 106 PRO A C 1
ATOM 776 O O . PRO A 1 106 ? 12.989 -4.524 -6.528 1.00 91.25 106 PRO A O 1
ATOM 779 N N . MET A 1 107 ? 10.775 -4.786 -6.242 1.00 92.62 107 MET A N 1
ATOM 780 C CA . MET A 1 107 ? 10.459 -4.850 -7.667 1.00 92.62 107 MET A CA 1
ATOM 781 C C . MET A 1 107 ? 10.589 -3.477 -8.340 1.00 92.62 107 MET A C 1
ATOM 783 O O . MET A 1 107 ? 11.197 -3.374 -9.404 1.00 92.62 107 MET A O 1
ATOM 787 N N . ILE A 1 108 ? 10.086 -2.419 -7.698 1.00 89.62 108 ILE A N 1
ATOM 788 C CA . ILE A 1 108 ? 10.174 -1.027 -8.169 1.00 89.62 108 ILE A CA 1
ATOM 789 C C . ILE A 1 108 ? 11.627 -0.529 -8.178 1.00 89.62 108 ILE A C 1
ATOM 791 O O . ILE A 1 108 ? 12.011 0.222 -9.067 1.00 89.62 108 ILE A O 1
ATOM 795 N N . THR A 1 109 ? 12.465 -0.973 -7.241 1.00 88.38 109 THR A N 1
ATOM 796 C CA . THR A 1 109 ? 13.879 -0.561 -7.165 1.00 88.38 109 THR A CA 1
ATOM 797 C C . THR A 1 109 ? 14.838 -1.529 -7.866 1.00 88.38 109 THR A C 1
ATOM 799 O O . THR A 1 109 ? 16.035 -1.513 -7.589 1.00 88.38 109 THR A O 1
ATOM 802 N N . SER A 1 110 ? 14.333 -2.425 -8.718 1.00 87.62 110 SER A N 1
ATOM 803 C CA . SER A 1 110 ? 15.136 -3.495 -9.333 1.00 87.62 110 SER A CA 1
ATOM 804 C C . SER A 1 110 ? 16.010 -3.038 -10.506 1.00 87.62 110 SER A C 1
ATOM 806 O O . SER A 1 110 ? 16.974 -3.725 -10.842 1.00 87.62 110 SER A O 1
ATOM 808 N N . GLY A 1 111 ? 15.665 -1.917 -11.149 1.00 82.56 111 GLY A N 1
ATOM 809 C CA . GLY A 1 111 ? 16.313 -1.440 -12.378 1.00 82.56 111 GLY A CA 1
ATOM 810 C C . GLY A 1 111 ? 15.935 -2.223 -13.645 1.00 82.56 111 GLY A C 1
ATOM 811 O O . GLY A 1 111 ? 16.417 -1.898 -14.727 1.00 82.56 111 GLY A O 1
ATOM 812 N N . ASP A 1 112 ? 15.067 -3.238 -13.546 1.00 87.31 112 ASP A N 1
ATOM 813 C CA . ASP A 1 112 ? 14.532 -3.974 -14.697 1.00 87.31 112 ASP A CA 1
ATOM 814 C C . ASP A 1 112 ? 13.118 -3.498 -15.042 1.00 87.31 112 ASP A C 1
ATOM 816 O O . ASP A 1 112 ? 12.204 -3.592 -14.226 1.00 87.31 112 ASP A O 1
ATOM 820 N N . ALA A 1 113 ? 12.908 -3.046 -16.278 1.00 83.94 113 ALA A N 1
ATOM 821 C CA . ALA A 1 113 ? 11.652 -2.429 -16.705 1.00 83.94 113 ALA A CA 1
ATOM 822 C C . ALA A 1 113 ? 10.418 -3.327 -16.480 1.00 83.94 113 ALA A C 1
ATOM 824 O O . ALA A 1 113 ? 9.372 -2.845 -16.048 1.00 83.94 113 ALA A O 1
ATOM 825 N N . SER A 1 114 ? 10.530 -4.638 -16.727 1.00 86.50 114 SER A N 1
ATOM 826 C CA . SER A 1 114 ? 9.406 -5.574 -16.563 1.00 86.50 114 SER A CA 1
ATOM 827 C C . SER A 1 114 ? 9.048 -5.803 -15.091 1.00 86.50 114 SER A C 1
ATOM 829 O O . SER A 1 114 ? 7.874 -5.878 -14.707 1.00 86.50 114 SER A O 1
ATOM 831 N N . THR A 1 115 ? 10.075 -5.844 -14.248 1.00 89.81 115 THR A N 1
ATOM 832 C CA . THR A 1 115 ? 9.956 -6.015 -12.806 1.00 89.81 115 THR A CA 1
ATOM 833 C C . THR A 1 115 ? 9.420 -4.740 -12.155 1.00 89.81 115 THR A C 1
ATOM 835 O O . THR A 1 115 ? 8.493 -4.821 -11.347 1.00 89.81 115 THR A O 1
ATOM 838 N N . VAL A 1 116 ? 9.909 -3.565 -12.568 1.00 89.50 116 VAL A N 1
ATOM 839 C CA . VAL A 1 116 ? 9.414 -2.254 -12.119 1.00 89.50 116 VAL A CA 1
ATOM 840 C C . VAL A 1 116 ? 7.935 -2.085 -12.453 1.00 89.50 116 VAL A C 1
ATOM 842 O O . VAL A 1 116 ? 7.143 -1.782 -11.560 1.00 89.50 116 VAL A O 1
ATOM 845 N N . ALA A 1 117 ? 7.533 -2.372 -13.696 1.00 87.50 117 ALA A N 1
ATOM 846 C CA . ALA A 1 117 ? 6.133 -2.318 -14.115 1.00 87.50 117 ALA A CA 1
ATOM 847 C C . ALA A 1 117 ? 5.235 -3.191 -13.228 1.00 87.50 117 ALA A C 1
ATOM 849 O O . ALA A 1 117 ? 4.182 -2.756 -12.760 1.00 87.50 117 ALA A O 1
ATOM 850 N N . THR A 1 118 ? 5.671 -4.421 -12.950 1.00 92.31 118 THR A N 1
ATOM 851 C CA . THR A 1 118 ? 4.923 -5.355 -12.099 1.00 92.31 118 THR A CA 1
ATOM 852 C C . THR A 1 118 ? 4.835 -4.850 -10.654 1.00 92.31 118 THR A C 1
ATOM 854 O O . THR A 1 118 ? 3.776 -4.929 -10.029 1.00 92.31 118 THR A O 1
ATOM 857 N N . GLY A 1 119 ? 5.922 -4.280 -10.127 1.00 92.12 119 GLY A N 1
ATOM 858 C CA . GLY A 1 119 ? 5.956 -3.665 -8.803 1.00 92.12 119 GLY A CA 1
ATOM 859 C C . GLY A 1 119 ? 4.991 -2.482 -8.669 1.00 92.12 119 GLY A C 1
ATOM 860 O O . GLY A 1 119 ? 4.256 -2.412 -7.681 1.00 92.12 119 GLY A O 1
ATOM 861 N N . L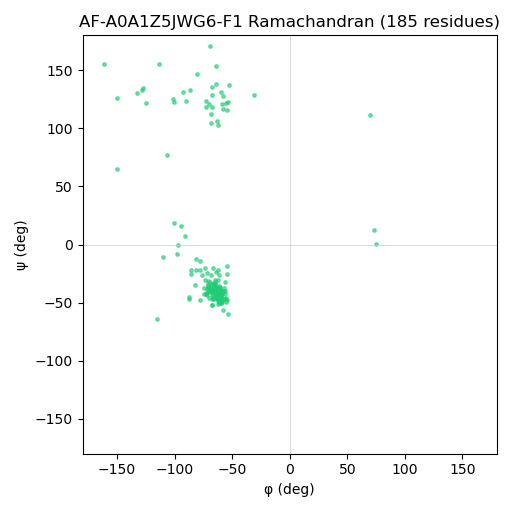EU A 1 120 ? 4.936 -1.600 -9.673 1.00 89.50 120 LEU A N 1
ATOM 862 C CA . LEU A 1 120 ? 4.014 -0.457 -9.735 1.00 89.50 120 LEU A CA 1
ATOM 863 C C . LEU A 1 120 ? 2.547 -0.897 -9.848 1.00 89.50 120 LEU A C 1
ATOM 865 O O . LEU A 1 120 ? 1.670 -0.338 -9.184 1.00 89.50 120 LEU A O 1
ATOM 869 N N . TRP A 1 121 ? 2.269 -1.940 -10.634 1.00 91.00 121 TRP A N 1
ATOM 870 C CA . TRP A 1 121 ? 0.941 -2.555 -10.709 1.00 91.00 121 TRP A CA 1
ATOM 871 C C . TRP A 1 121 ? 0.481 -3.097 -9.357 1.00 91.00 121 TRP A C 1
ATOM 873 O O . TRP A 1 121 ? -0.655 -2.854 -8.939 1.00 91.00 121 TRP A O 1
ATOM 883 N N . LEU A 1 122 ? 1.372 -3.786 -8.641 1.00 93.25 122 LEU A N 1
ATOM 884 C CA . LEU A 1 122 ? 1.089 -4.284 -7.300 1.00 93.25 122 LEU A CA 1
ATOM 885 C C . LEU A 1 122 ? 0.813 -3.133 -6.319 1.00 93.25 122 LEU A C 1
ATOM 887 O O . LEU A 1 122 ? -0.188 -3.181 -5.604 1.00 93.25 122 LEU A O 1
ATOM 891 N N . ALA A 1 123 ? 1.641 -2.083 -6.313 1.00 91.44 123 ALA A N 1
ATOM 892 C CA . ALA A 1 123 ? 1.447 -0.900 -5.463 1.00 91.44 123 ALA A CA 1
ATOM 893 C C . ALA A 1 123 ? 0.106 -0.198 -5.733 1.00 91.44 123 ALA A C 1
ATOM 895 O O . ALA A 1 123 ? -0.616 0.179 -4.803 1.00 91.44 123 ALA A O 1
ATOM 896 N N . THR A 1 124 ? -0.269 -0.091 -7.009 1.00 91.81 124 THR A N 1
ATOM 897 C CA . THR A 1 124 ? -1.559 0.457 -7.443 1.00 91.81 124 THR A CA 1
ATOM 898 C C . THR A 1 124 ? -2.715 -0.378 -6.892 1.00 91.81 124 THR A C 1
ATOM 900 O O . THR A 1 124 ? -3.626 0.158 -6.258 1.00 91.81 124 THR A O 1
ATOM 903 N N . GLY A 1 125 ? -2.654 -1.705 -7.050 1.00 89.94 125 GLY A N 1
ATOM 904 C CA . GLY A 1 125 ? -3.665 -2.623 -6.520 1.00 89.94 125 GLY A CA 1
ATOM 905 C C . GLY A 1 125 ? -3.795 -2.564 -4.995 1.00 89.94 125 GLY A C 1
ATOM 906 O O . GLY A 1 125 ? -4.910 -2.528 -4.469 1.00 89.94 125 GLY A O 1
ATOM 907 N N . VAL A 1 126 ? -2.674 -2.484 -4.272 1.00 93.50 126 VAL A N 1
ATOM 908 C CA . VAL A 1 126 ? -2.677 -2.336 -2.807 1.00 93.50 126 VAL A CA 1
ATOM 909 C C . VAL A 1 126 ? -3.289 -0.999 -2.386 1.00 93.50 126 VAL A C 1
ATOM 911 O O . VAL A 1 126 ? -4.080 -0.970 -1.444 1.00 93.50 126 VAL A O 1
ATOM 914 N N . SER A 1 127 ? -3.002 0.089 -3.104 1.00 88.00 127 SER A N 1
ATOM 915 C CA . SER A 1 127 ? -3.590 1.411 -2.837 1.00 88.00 127 SER A CA 1
ATOM 916 C C . SER A 1 127 ? -5.113 1.401 -2.999 1.00 88.00 127 SER A C 1
ATOM 918 O O . SER A 1 127 ? -5.829 1.923 -2.144 1.00 88.00 127 SER A O 1
ATOM 920 N N . VAL A 1 128 ? -5.629 0.728 -4.034 1.00 90.50 128 VAL A N 1
ATOM 921 C CA . VAL A 1 128 ? -7.078 0.522 -4.217 1.00 90.50 128 VAL A CA 1
ATOM 922 C C . VAL A 1 128 ? -7.664 -0.298 -3.068 1.00 90.50 128 VAL A C 1
ATOM 924 O O . VAL A 1 128 ? -8.667 0.104 -2.477 1.00 90.50 128 VAL A O 1
ATOM 927 N N . GLY A 1 129 ? -7.034 -1.422 -2.713 1.00 90.38 129 GLY A N 1
ATOM 928 C CA . GLY A 1 129 ? -7.479 -2.274 -1.607 1.00 90.38 129 GLY A CA 1
ATOM 929 C C . GLY A 1 129 ? -7.525 -1.529 -0.269 1.00 90.38 129 GLY A C 1
ATOM 930 O O . GLY A 1 129 ? -8.505 -1.641 0.473 1.00 90.38 129 GLY A O 1
ATOM 931 N N . LEU A 1 130 ? -6.512 -0.702 0.011 1.00 90.69 130 LEU A N 1
ATOM 932 C CA . LEU A 1 130 ? -6.491 0.184 1.173 1.00 90.69 130 LEU A CA 1
ATOM 933 C C . LEU A 1 130 ? -7.626 1.204 1.118 1.00 90.69 130 LEU A C 1
ATOM 935 O O . LEU A 1 130 ? -8.356 1.337 2.101 1.00 90.69 130 LEU A O 1
ATOM 939 N N . GLY A 1 131 ? -7.831 1.864 -0.024 1.00 88.12 131 GLY A N 1
ATOM 940 C CA . GLY A 1 131 ? -8.942 2.794 -0.226 1.00 88.12 131 GLY A CA 1
ATOM 941 C C . GLY A 1 131 ? -10.297 2.153 0.085 1.00 88.12 131 GLY A C 1
ATOM 942 O O . GLY A 1 131 ? -11.071 2.689 0.877 1.00 88.12 131 GLY A O 1
ATOM 943 N N . VAL A 1 132 ? -10.552 0.950 -0.439 1.00 89.19 132 VAL A N 1
ATOM 944 C CA . VAL A 1 132 ? -11.771 0.182 -0.133 1.00 89.19 132 VAL A CA 1
ATOM 945 C C . VAL A 1 132 ? -11.875 -0.114 1.365 1.00 89.19 132 VAL A C 1
ATOM 947 O O . VAL A 1 132 ? -12.940 0.076 1.952 1.00 89.19 132 VAL A O 1
ATOM 950 N N . SER A 1 133 ? -10.779 -0.522 2.014 1.00 89.38 133 SER A N 1
ATOM 951 C CA . SER A 1 133 ? -10.773 -0.807 3.455 1.00 89.38 133 SER A CA 1
ATOM 952 C C . SER A 1 133 ? -11.149 0.418 4.303 1.00 89.38 133 SER A C 1
ATOM 954 O O . SER A 1 133 ? -11.917 0.299 5.264 1.00 89.38 133 SER A O 1
ATOM 956 N N . TYR A 1 134 ? -10.690 1.611 3.911 1.00 89.31 134 TYR A N 1
ATOM 957 C CA . TYR A 1 134 ? -11.046 2.859 4.579 1.00 89.31 134 TYR A CA 1
ATOM 958 C C . TYR A 1 134 ? -12.499 3.251 4.319 1.00 89.31 134 TYR A C 1
ATOM 960 O O . TYR A 1 134 ? -13.194 3.633 5.260 1.00 89.31 134 TYR A O 1
ATOM 968 N N . VAL A 1 135 ? -13.000 3.090 3.089 1.00 89.00 135 VAL A N 1
ATOM 969 C CA . VAL A 1 135 ? -14.423 3.308 2.775 1.00 89.00 135 VAL A CA 1
ATOM 970 C C . VAL A 1 135 ? -15.308 2.411 3.641 1.00 89.00 135 VAL A C 1
ATOM 972 O O . VAL A 1 135 ? -16.243 2.900 4.270 1.00 89.00 135 VAL A O 1
ATOM 975 N N . VAL A 1 136 ? -14.982 1.120 3.762 1.00 88.19 136 VAL A N 1
ATOM 976 C CA . VAL A 1 136 ? -15.728 0.187 4.623 1.00 88.19 136 VAL A CA 1
ATOM 977 C C . VAL A 1 136 ? -15.722 0.649 6.086 1.00 88.19 136 VAL A C 1
ATOM 979 O O . VAL A 1 136 ? -16.771 0.637 6.732 1.00 88.19 136 VAL A O 1
ATOM 982 N N . ARG A 1 137 ? -14.582 1.121 6.614 1.00 86.00 137 ARG A N 1
ATOM 983 C CA . ARG A 1 137 ? -14.503 1.686 7.978 1.00 86.00 137 ARG A CA 1
ATOM 984 C C . ARG A 1 137 ? -15.354 2.947 8.144 1.00 86.00 137 ARG A C 1
ATOM 986 O O . ARG A 1 137 ? -15.999 3.111 9.178 1.00 86.00 137 ARG A O 1
ATOM 993 N N . LEU A 1 138 ? -15.385 3.828 7.146 1.00 87.69 138 LEU A N 1
ATOM 994 C CA . LEU A 1 138 ? -16.193 5.051 7.182 1.00 87.69 138 LEU A CA 1
ATOM 995 C C . LEU A 1 138 ? -17.696 4.748 7.162 1.00 87.69 138 LEU A C 1
ATOM 997 O O . LEU A 1 138 ? -18.460 5.394 7.886 1.00 87.69 138 LEU A O 1
ATOM 1001 N N . LEU A 1 139 ? -18.105 3.737 6.395 1.00 88.50 139 LEU A N 1
ATOM 1002 C CA . LEU A 1 139 ? -19.497 3.297 6.274 1.00 88.50 139 LEU A CA 1
ATOM 1003 C C . LEU A 1 139 ? -19.983 2.453 7.461 1.00 88.50 139 LEU A C 1
ATOM 1005 O O . LEU A 1 139 ? -21.188 2.268 7.618 1.00 88.50 139 LEU A O 1
ATOM 1009 N N . ALA A 1 140 ? -19.082 1.959 8.315 1.00 85.00 140 ALA A N 1
ATOM 1010 C CA . ALA A 1 140 ? -19.466 1.163 9.474 1.00 85.00 140 ALA A CA 1
ATOM 1011 C C . ALA A 1 140 ? -20.402 1.961 10.413 1.00 85.00 140 ALA A C 1
ATOM 1013 O O . ALA A 1 140 ? -20.085 3.105 10.765 1.00 85.00 140 ALA A O 1
ATOM 1014 N N . PRO A 1 141 ? -21.537 1.384 10.855 1.00 80.56 141 PRO A N 1
ATOM 1015 C CA . PRO A 1 141 ? -22.525 2.091 11.677 1.00 80.56 141 PRO A CA 1
ATOM 1016 C C . PRO A 1 141 ? -21.968 2.490 13.047 1.00 80.56 141 PRO A C 1
ATOM 1018 O O . PRO A 1 141 ? -22.303 3.549 13.568 1.00 80.56 141 PRO A O 1
ATOM 1021 N N . PHE A 1 142 ? -21.057 1.683 13.590 1.00 77.94 142 PHE A N 1
ATOM 1022 C CA . PHE A 1 142 ? -20.315 1.979 14.809 1.00 77.94 142 PHE A CA 1
ATOM 1023 C C . PHE A 1 142 ? -18.822 1.805 14.544 1.00 77.94 142 PHE A C 1
ATOM 1025 O O . PHE A 1 142 ? -18.405 0.806 13.959 1.00 77.94 142 PHE A O 1
ATOM 1032 N N . SER A 1 143 ? -18.024 2.779 14.980 1.00 73.69 143 SER A N 1
ATOM 1033 C CA . SER A 1 143 ? -16.564 2.726 14.919 1.00 73.69 143 SER A CA 1
ATOM 1034 C C . SER A 1 143 ? -16.002 2.964 16.321 1.00 73.69 143 SER A C 1
ATOM 1036 O O . SER A 1 143 ? -16.287 4.014 16.896 1.00 73.69 143 SER A O 1
ATOM 1038 N N . PRO A 1 144 ? -15.208 2.031 16.878 1.00 71.62 144 PRO A N 1
ATOM 1039 C CA . PRO A 1 144 ? -14.539 2.224 18.167 1.00 71.62 144 PRO A CA 1
ATOM 1040 C C . PRO A 1 144 ? -13.464 3.321 18.133 1.00 71.62 144 PRO A C 1
ATOM 1042 O O . PRO A 1 144 ? -13.079 3.836 19.176 1.00 71.62 144 PRO A O 1
ATOM 1045 N N . SER A 1 145 ? -12.970 3.674 16.940 1.00 76.12 145 SER A N 1
ATOM 1046 C CA . SER A 1 145 ? -11.967 4.721 16.717 1.00 76.12 145 SER A CA 1
ATOM 1047 C C . SER A 1 145 ? -12.550 5.911 15.935 1.00 76.12 145 SER A C 1
ATOM 1049 O O . SER A 1 145 ? -13.487 5.711 15.152 1.00 76.12 145 SER A O 1
ATOM 1051 N N . PRO A 1 146 ? -11.975 7.124 16.061 1.00 79.44 146 PRO A N 1
ATOM 1052 C CA . PRO A 1 146 ? -12.373 8.291 15.267 1.00 79.44 146 PRO A CA 1
ATOM 1053 C C . PRO A 1 146 ? -12.361 8.008 13.758 1.00 79.44 146 PRO A C 1
ATOM 1055 O O . PRO A 1 146 ? -11.438 7.367 13.246 1.00 79.44 146 PRO A O 1
ATOM 1058 N N . LYS A 1 147 ? -13.388 8.473 13.039 1.00 82.25 147 LYS A N 1
ATOM 1059 C CA . LYS A 1 147 ? -13.545 8.230 11.592 1.00 82.25 147 LYS A CA 1
ATOM 1060 C C . LYS A 1 147 ? -12.710 9.189 10.745 1.00 82.25 147 LYS A C 1
ATOM 1062 O O . LYS A 1 147 ? -12.358 8.855 9.620 1.00 82.25 147 LYS A O 1
ATOM 1067 N N . GLU A 1 148 ? -12.339 10.340 11.292 1.00 81.62 148 GLU A N 1
ATOM 1068 C CA . GLU A 1 148 ? -11.492 11.357 10.664 1.00 81.62 148 GLU A CA 1
ATOM 1069 C C . GLU A 1 148 ? -10.136 10.777 10.254 1.00 81.62 148 GLU A C 1
ATOM 1071 O O . GLU A 1 148 ? -9.614 11.081 9.185 1.00 81.62 148 GLU A O 1
ATOM 1076 N N . ILE A 1 149 ? -9.598 9.878 11.077 1.00 80.69 149 ILE A N 1
ATOM 1077 C CA . ILE A 1 149 ? -8.338 9.187 10.812 1.00 80.69 149 ILE A CA 1
ATOM 1078 C C . ILE A 1 149 ? -8.482 8.199 9.641 1.00 80.69 149 ILE A C 1
ATOM 1080 O O . ILE A 1 149 ? -7.611 8.143 8.776 1.00 80.69 149 ILE A O 1
ATOM 1084 N N . ALA A 1 150 ? -9.613 7.493 9.542 1.00 82.31 150 ALA A N 1
ATOM 1085 C CA . ALA A 1 150 ? -9.909 6.650 8.383 1.00 82.31 150 ALA A CA 1
ATOM 1086 C C . ALA A 1 150 ? -10.137 7.481 7.104 1.00 82.31 150 ALA A C 1
ATOM 1088 O O . ALA A 1 150 ? -9.748 7.053 6.022 1.00 82.31 150 ALA A O 1
ATOM 1089 N N . ALA A 1 151 ? -10.718 8.682 7.216 1.00 82.69 151 ALA A N 1
ATOM 1090 C CA . ALA A 1 151 ? -10.866 9.607 6.091 1.00 82.69 151 ALA A CA 1
ATOM 1091 C C . ALA A 1 151 ? -9.508 10.129 5.597 1.00 82.69 151 ALA A C 1
ATOM 1093 O O . ALA A 1 151 ? -9.270 10.178 4.393 1.00 82.69 151 ALA A O 1
ATOM 1094 N N . LEU A 1 152 ? -8.590 10.452 6.514 1.00 84.62 152 LEU A N 1
ATOM 1095 C CA . LEU A 1 152 ? -7.212 10.792 6.163 1.00 84.62 152 LEU A CA 1
ATOM 1096 C C . LEU A 1 152 ? -6.506 9.613 5.480 1.00 84.62 152 LEU A C 1
ATOM 1098 O O . LEU A 1 152 ? -5.882 9.798 4.439 1.00 84.62 152 LEU A O 1
ATOM 1102 N N . GLY A 1 153 ? -6.655 8.402 6.023 1.00 83.75 153 GLY A N 1
ATOM 1103 C CA . GLY A 1 153 ? -6.132 7.182 5.409 1.00 83.75 153 GLY A CA 1
ATOM 1104 C C . GLY A 1 153 ? -6.650 6.973 3.982 1.00 83.75 153 GLY A C 1
ATOM 1105 O O . GLY A 1 153 ? -5.865 6.674 3.084 1.00 83.75 153 GLY A O 1
ATOM 1106 N N . LEU A 1 154 ? -7.944 7.220 3.744 1.00 85.88 154 LEU A N 1
ATOM 1107 C CA . LEU A 1 154 ? -8.540 7.176 2.407 1.00 85.88 154 LEU A CA 1
ATOM 1108 C C . LEU A 1 154 ? -7.896 8.193 1.455 1.00 85.88 154 LEU A C 1
ATOM 1110 O O . LEU A 1 154 ? -7.575 7.835 0.326 1.00 85.88 154 LEU A O 1
ATOM 1114 N N . LEU A 1 155 ? -7.677 9.435 1.897 1.00 86.69 155 LEU A N 1
ATOM 1115 C CA . LEU A 1 155 ? -7.022 10.461 1.076 1.00 86.69 155 LEU A CA 1
ATOM 1116 C C . LEU A 1 155 ? -5.599 10.055 0.686 1.00 86.69 155 LEU A C 1
ATOM 1118 O O . LEU A 1 155 ? -5.216 10.197 -0.473 1.00 86.69 155 LEU A O 1
ATOM 1122 N N . VAL A 1 15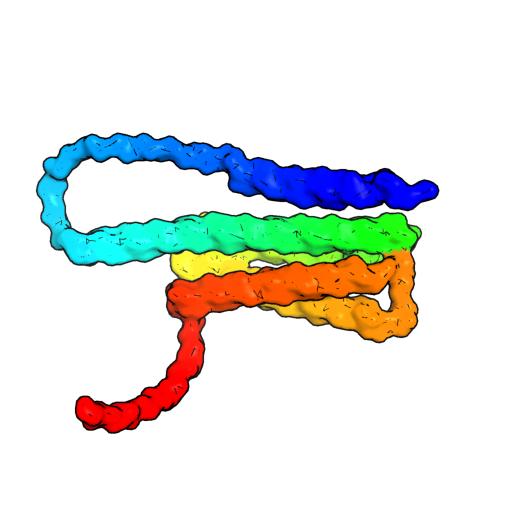6 ? -4.834 9.511 1.633 1.00 87.00 156 VAL A N 1
ATOM 1123 C CA . VAL A 1 156 ? -3.465 9.046 1.378 1.00 87.00 156 VAL A CA 1
ATOM 1124 C C . VAL A 1 156 ? -3.462 7.840 0.432 1.00 87.00 156 VAL A C 1
ATOM 1126 O O . VAL A 1 156 ? -2.642 7.788 -0.481 1.00 87.00 156 VAL A O 1
ATOM 1129 N N . ALA A 1 157 ? -4.407 6.907 0.580 1.00 85.69 157 ALA A N 1
ATOM 1130 C CA . ALA A 1 157 ? -4.551 5.770 -0.331 1.00 85.69 157 ALA A CA 1
ATOM 1131 C C . ALA A 1 157 ? -4.918 6.209 -1.760 1.00 85.69 157 ALA A C 1
ATOM 1133 O O . ALA A 1 157 ? -4.375 5.681 -2.728 1.00 85.69 157 ALA A O 1
ATOM 1134 N N . VAL A 1 158 ? -5.796 7.207 -1.901 1.00 80.50 158 VAL A N 1
ATOM 1135 C CA . VAL A 1 158 ? -6.141 7.804 -3.200 1.00 80.50 158 VAL A CA 1
ATOM 1136 C C . VAL A 1 158 ? -4.933 8.510 -3.819 1.00 80.50 158 VAL A C 1
ATOM 1138 O O . VAL A 1 158 ? -4.674 8.332 -5.007 1.00 80.50 158 VAL A O 1
ATOM 1141 N N . ALA A 1 159 ? -4.164 9.263 -3.029 1.00 86.81 159 ALA A N 1
ATOM 1142 C CA . ALA A 1 159 ? -2.936 9.898 -3.502 1.00 86.81 159 ALA A CA 1
ATOM 1143 C C . ALA A 1 159 ? -1.914 8.859 -3.995 1.00 86.81 159 ALA A C 1
ATOM 1145 O O . ALA A 1 159 ? -1.394 9.001 -5.099 1.00 86.81 159 ALA A O 1
ATOM 1146 N N . GLY A 1 160 ? -1.701 7.779 -3.232 1.00 83.38 160 GLY A N 1
ATOM 1147 C CA . GLY A 1 160 ? -0.850 6.659 -3.645 1.00 83.38 160 GLY A CA 1
ATOM 1148 C C . GLY A 1 160 ? -1.326 6.017 -4.949 1.00 83.38 160 GLY A C 1
ATOM 1149 O O . GLY A 1 160 ? -0.538 5.851 -5.876 1.00 83.38 160 GLY A O 1
ATOM 1150 N N . PHE A 1 161 ? -2.630 5.744 -5.077 1.00 80.19 161 PHE A N 1
ATOM 1151 C CA . PHE A 1 161 ? -3.215 5.206 -6.309 1.00 80.19 161 PHE A CA 1
ATOM 1152 C C . PHE A 1 161 ? -2.904 6.076 -7.533 1.00 80.19 161 PHE A C 1
ATOM 1154 O O . PHE A 1 161 ? -2.455 5.550 -8.553 1.00 80.19 161 PHE A O 1
ATOM 1161 N N . PHE A 1 162 ? -3.130 7.391 -7.438 1.00 83.06 162 PHE A N 1
ATOM 1162 C CA . PHE A 1 162 ? -2.841 8.301 -8.543 1.00 83.06 162 PHE A CA 1
ATOM 1163 C C . PHE A 1 162 ? -1.351 8.338 -8.870 1.00 83.06 162 PHE A C 1
ATOM 1165 O O . PHE A 1 162 ? -1.012 8.281 -10.048 1.00 83.06 162 PHE A O 1
ATOM 1172 N N . SER A 1 163 ? -0.482 8.373 -7.860 1.00 84.44 163 SER A N 1
ATOM 1173 C CA . SER A 1 163 ? 0.965 8.436 -8.072 1.00 84.44 163 SER A CA 1
ATOM 1174 C C . SER A 1 163 ? 1.497 7.202 -8.805 1.00 84.44 163 SER A C 1
ATOM 1176 O O . SER A 1 163 ? 2.106 7.305 -9.870 1.00 84.44 163 SER A O 1
ATOM 1178 N N . PHE A 1 164 ? 1.170 6.002 -8.318 1.00 84.88 164 PHE A N 1
ATOM 1179 C CA . PHE A 1 164 ? 1.630 4.763 -8.952 1.00 84.88 164 PHE A CA 1
ATOM 1180 C C . PHE A 1 164 ? 1.035 4.568 -10.351 1.00 84.88 164 PHE A C 1
ATOM 1182 O O . PHE A 1 164 ? 1.739 4.137 -11.265 1.00 84.88 164 PHE A O 1
ATOM 1189 N N . SER A 1 165 ? -0.233 4.942 -10.547 1.00 78.19 165 SER A N 1
ATOM 1190 C CA . SER A 1 165 ? -0.879 4.874 -11.864 1.00 78.19 165 SER A CA 1
ATOM 1191 C C . SER A 1 165 ? -0.264 5.852 -12.865 1.00 78.19 165 SER A C 1
ATOM 1193 O O . SER A 1 165 ? -0.193 5.545 -14.052 1.00 78.19 165 SER A O 1
ATOM 1195 N N . GLN A 1 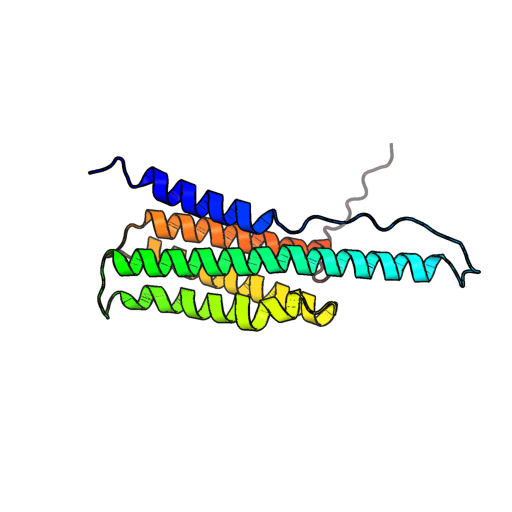166 ? 0.192 7.023 -12.413 1.00 83.44 166 GLN A N 1
ATOM 1196 C CA . GLN A 1 166 ? 0.882 7.983 -13.274 1.00 83.44 166 GLN A CA 1
ATOM 1197 C C . GLN A 1 166 ? 2.217 7.428 -13.756 1.00 83.44 166 GLN A C 1
ATOM 1199 O O . GLN A 1 166 ? 2.454 7.464 -14.958 1.00 83.44 166 GLN A O 1
ATOM 1204 N N . ASN A 1 167 ? 3.018 6.830 -12.872 1.00 83.94 167 ASN A N 1
ATOM 1205 C CA . ASN A 1 167 ? 4.266 6.170 -13.272 1.00 83.94 167 ASN A CA 1
ATOM 1206 C C . ASN A 1 167 ? 3.998 5.017 -14.265 1.00 83.94 167 ASN A C 1
ATOM 1208 O O . ASN A 1 167 ? 4.702 4.849 -15.251 1.00 83.94 167 ASN A O 1
ATOM 1212 N N . LEU A 1 168 ? 2.898 4.269 -14.110 1.00 79.75 168 LEU A N 1
ATOM 1213 C CA . LEU A 1 168 ? 2.513 3.250 -15.100 1.00 79.75 168 LEU A CA 1
ATOM 1214 C C . LEU A 1 168 ? 2.207 3.826 -16.497 1.00 79.75 168 LEU A C 1
ATOM 1216 O O . LEU A 1 168 ? 2.515 3.186 -17.502 1.00 79.75 168 LEU A O 1
ATOM 1220 N N . VAL A 1 169 ? 1.569 4.995 -16.575 1.00 77.25 169 VAL A N 1
ATOM 1221 C CA . VAL A 1 169 ? 1.121 5.590 -17.847 1.00 77.25 169 VAL A CA 1
ATOM 1222 C C . VAL A 1 169 ? 2.211 6.436 -18.501 1.00 77.25 169 VAL A C 1
ATOM 1224 O O . VAL A 1 169 ? 2.436 6.313 -19.704 1.00 77.25 169 VAL A O 1
ATOM 1227 N N . VAL A 1 170 ? 2.875 7.300 -17.730 1.00 76.81 170 VAL A N 1
ATOM 1228 C CA . VAL A 1 170 ? 3.902 8.229 -18.226 1.00 76.81 170 VAL A CA 1
ATOM 1229 C C . VAL A 1 170 ? 5.101 7.462 -18.776 1.00 76.81 170 VAL A C 1
ATOM 1231 O O . VAL A 1 170 ? 5.610 7.822 -19.836 1.00 76.81 170 VAL A O 1
ATOM 1234 N N . ASP A 1 171 ? 5.461 6.349 -18.137 1.00 76.75 171 ASP A N 1
ATOM 1235 C CA . ASP A 1 171 ? 6.620 5.541 -18.526 1.00 76.75 171 ASP A CA 1
ATOM 1236 C C . ASP A 1 171 ? 6.266 4.437 -19.536 1.00 76.75 171 ASP A C 1
ATOM 1238 O O . ASP A 1 171 ? 7.087 3.588 -19.884 1.00 76.75 171 ASP A O 1
ATOM 1242 N N . GLY A 1 172 ? 5.028 4.447 -20.044 1.00 75.69 172 GLY A N 1
ATOM 1243 C CA . GLY A 1 172 ? 4.585 3.572 -21.127 1.00 75.69 172 GLY A CA 1
ATOM 1244 C C . GLY A 1 172 ? 4.377 2.107 -20.735 1.00 75.69 172 GLY A C 1
ATOM 1245 O O . GLY A 1 172 ? 4.192 1.269 -21.619 1.00 75.69 172 GLY A O 1
ATOM 1246 N N . PHE A 1 173 ? 4.362 1.779 -19.439 1.00 77.88 173 PHE A N 1
ATOM 1247 C CA . PHE A 1 173 ? 4.060 0.424 -18.959 1.00 77.88 173 PHE A CA 1
ATOM 1248 C C . PHE A 1 173 ? 2.598 0.029 -19.185 1.00 77.88 173 PHE A C 1
ATOM 1250 O O . PHE A 1 173 ? 2.280 -1.156 -19.303 1.00 77.88 173 PHE A O 1
ATOM 1257 N N . VAL A 1 174 ? 1.703 1.016 -19.254 1.00 77.31 174 VAL A N 1
ATOM 12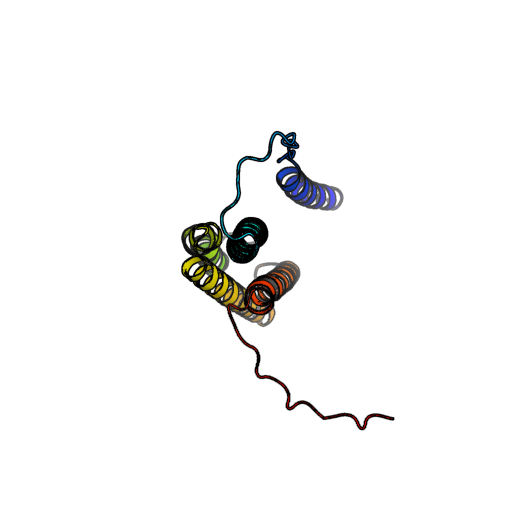58 C CA . VAL A 1 174 ? 0.284 0.845 -19.559 1.00 77.31 174 VAL A CA 1
ATOM 1259 C C . VAL A 1 174 ? -0.123 1.862 -20.609 1.00 77.31 174 VAL A C 1
ATOM 1261 O O . VAL A 1 174 ? 0.115 3.059 -20.468 1.00 77.31 174 VAL A O 1
ATOM 1264 N N . THR A 1 175 ? -0.789 1.389 -21.658 1.00 73.88 175 THR A N 1
ATOM 1265 C CA . THR A 1 175 ? -1.354 2.264 -22.682 1.00 73.88 175 THR A CA 1
ATOM 1266 C C . THR A 1 175 ? -2.800 2.589 -22.344 1.00 73.88 175 THR A C 1
ATOM 1268 O O . THR A 1 175 ? -3.604 1.709 -22.029 1.00 73.88 175 THR A O 1
ATOM 1271 N N . LEU A 1 176 ? -3.138 3.874 -22.402 1.00 68.62 176 LEU A N 1
ATOM 1272 C CA . LEU A 1 176 ? -4.528 4.303 -22.347 1.00 68.62 176 LEU A CA 1
ATOM 1273 C C . LEU A 1 176 ? -5.158 4.148 -23.738 1.00 68.62 176 LEU A C 1
ATOM 1275 O O . LEU A 1 176 ? -4.465 4.351 -24.741 1.00 68.62 176 LEU A O 1
ATOM 1279 N N . PRO A 1 177 ? -6.460 3.823 -23.827 1.00 69.31 177 PRO A N 1
ATOM 1280 C CA . PRO A 1 177 ? -7.175 3.858 -25.094 1.00 69.31 177 PRO A CA 1
ATOM 1281 C C . PRO A 1 177 ? -7.008 5.237 -25.730 1.00 69.31 177 PRO A C 1
ATOM 1283 O O . PRO A 1 177 ? -7.332 6.256 -25.115 1.00 69.31 177 PRO A O 1
ATOM 1286 N N . SER A 1 178 ? -6.485 5.282 -26.951 1.00 66.38 178 SER A N 1
ATOM 1287 C CA . SER A 1 178 ? -6.382 6.530 -27.692 1.00 66.38 178 SER A CA 1
ATOM 1288 C C . SER A 1 178 ? -7.783 7.015 -28.052 1.00 66.38 178 SER A C 1
ATOM 1290 O O . SER A 1 178 ? -8.601 6.275 -28.603 1.00 66.38 178 SER A O 1
ATOM 1292 N N . LEU A 1 179 ? -8.075 8.279 -27.737 1.00 64.50 179 LEU A N 1
ATOM 1293 C CA . LEU A 1 179 ? -9.262 8.925 -28.282 1.00 64.50 179 LEU A CA 1
ATOM 1294 C C . LEU A 1 179 ? -9.095 9.016 -29.807 1.00 64.50 179 LEU A C 1
ATOM 1296 O O . LEU A 1 179 ? -7.993 9.335 -30.266 1.00 64.50 179 LEU A O 1
ATOM 1300 N N . PRO A 1 180 ? -10.149 8.744 -30.600 1.00 67.62 180 PRO A N 1
ATOM 1301 C CA . PRO A 1 180 ? -10.088 8.937 -32.040 1.00 67.62 180 PRO A CA 1
ATOM 1302 C C . PRO A 1 180 ? -9.677 10.384 -32.309 1.00 67.62 180 PRO A C 1
ATOM 1304 O O . PRO A 1 180 ? -10.311 11.325 -31.828 1.00 67.62 180 PRO A O 1
ATOM 1307 N N . THR A 1 181 ? -8.574 10.562 -33.030 1.00 66.06 181 THR A N 1
ATOM 1308 C CA . THR A 1 181 ? -8.055 11.879 -33.378 1.00 66.06 181 THR A CA 1
ATOM 1309 C C . THR A 1 181 ? -9.079 12.588 -34.257 1.00 66.06 181 THR A C 1
ATOM 1311 O O . THR A 1 181 ? -9.260 12.255 -35.426 1.00 66.06 181 THR A O 1
ATOM 1314 N N . ILE A 1 182 ? -9.772 13.576 -33.690 1.00 63.81 182 ILE A N 1
ATOM 1315 C CA . ILE A 1 182 ? -10.573 14.517 -34.470 1.00 63.81 182 ILE A CA 1
ATOM 1316 C C . ILE A 1 182 ? -9.571 15.357 -35.257 1.00 63.81 182 ILE A C 1
ATOM 1318 O O . ILE A 1 182 ? -8.879 16.203 -34.690 1.00 63.81 182 ILE A O 1
ATOM 1322 N N . SER A 1 183 ? -9.448 15.097 -36.556 1.00 66.56 183 SER A N 1
ATOM 1323 C CA . SER A 1 183 ? -8.713 15.976 -37.459 1.00 66.56 183 SER A CA 1
ATOM 1324 C C . SER A 1 183 ? -9.410 17.335 -37.464 1.00 66.56 183 SER A C 1
ATOM 1326 O O . SER A 1 183 ? -10.480 17.488 -38.051 1.00 66.56 183 SER A O 1
ATOM 1328 N N . LEU A 1 184 ? -8.838 18.314 -36.764 1.00 65.06 184 LEU A N 1
ATOM 1329 C CA . LEU A 1 184 ? -9.304 19.691 -36.858 1.00 65.06 184 LEU A CA 1
ATOM 1330 C C . LEU A 1 184 ? -8.978 20.213 -38.267 1.00 65.06 184 LEU A C 1
ATOM 1332 O O . LEU A 1 184 ? -7.869 19.963 -38.749 1.00 65.06 184 LEU A O 1
ATOM 1336 N N . PRO A 1 185 ? -9.915 20.907 -38.943 1.00 65.88 185 PRO A N 1
ATOM 1337 C CA . PRO A 1 185 ? -9.632 21.505 -40.238 1.00 65.88 185 PRO A CA 1
ATOM 1338 C C . PRO A 1 185 ? -8.458 22.477 -40.102 1.00 65.88 185 PRO A C 1
ATOM 1340 O O . PRO A 1 185 ? -8.467 23.348 -39.232 1.00 65.88 185 PRO A O 1
ATOM 1343 N N . SER A 1 186 ? -7.446 22.319 -40.952 1.00 68.62 186 SER A N 1
ATOM 1344 C CA . SER A 1 186 ? -6.387 23.313 -41.106 1.00 68.62 186 SER A CA 1
ATOM 1345 C C . SER A 1 186 ? -6.989 24.568 -41.744 1.00 68.62 186 SER A C 1
ATOM 1347 O O . SER A 1 186 ? -7.510 24.475 -42.859 1.00 68.62 186 SER A O 1
ATOM 1349 N N . PHE A 1 187 ? -6.942 25.699 -41.036 1.00 54.81 187 PHE A N 1
ATOM 1350 C CA . PHE A 1 187 ? -7.198 27.025 -41.607 1.00 54.81 187 PHE A CA 1
ATOM 1351 C C . PHE A 1 187 ? -5.944 27.563 -42.293 1.00 54.81 187 PHE A C 1
ATOM 1353 O O . PHE A 1 187 ? -4.839 27.327 -41.748 1.00 54.81 187 PHE A O 1
#

Sequence (187 aa):
MVKNYTTSVAQCIGFLLFLVSTHSFAPRQPMMLKAQPPVQQQRTTALAVTDLDVIGLVAGQENYGLAIVCLGEALWSFAQAPSLSHAKVLVPAVVATGLLVGASGPMITSGDASTVATGLWLATGVSVGLGVSYVVRLLAPFSPSPKEIAALGLLVAVAGFFSFSQNLVVDGFVTLPSLPTISLPSF